Protein AF-A0A7J0A722-F1 (afdb_monomer_lite)

Structure (mmCIF, N/CA/C/O backbone):
data_AF-A0A7J0A722-F1
#
_entry.id   AF-A0A7J0A722-F1
#
loop_
_atom_site.group_PDB
_atom_site.id
_atom_site.type_symbol
_atom_site.label_atom_id
_atom_site.label_alt_id
_atom_site.label_comp_id
_atom_site.label_asym_id
_atom_site.label_entity_id
_atom_site.label_seq_id
_atom_site.pdbx_PDB_ins_code
_atom_site.Cartn_x
_atom_site.Cartn_y
_atom_site.Cartn_z
_atom_site.occupancy
_atom_site.B_iso_or_equiv
_atom_site.auth_seq_id
_atom_site.auth_comp_id
_atom_site.auth_asym_id
_atom_site.auth_atom_id
_atom_site.pdbx_PDB_model_num
ATOM 1 N N . MET A 1 1 ? -12.934 19.020 22.833 1.00 37.12 1 MET A N 1
ATOM 2 C CA . MET A 1 1 ? -12.566 18.361 21.558 1.00 37.12 1 MET A CA 1
ATOM 3 C C . MET A 1 1 ? -11.819 19.379 20.710 1.00 37.12 1 MET A C 1
ATOM 5 O O . MET A 1 1 ? -12.235 20.528 20.719 1.00 37.12 1 MET A O 1
ATOM 9 N N . ALA A 1 2 ? -10.674 19.007 20.127 1.00 25.59 2 ALA A N 1
ATOM 10 C CA . ALA A 1 2 ? -9.654 19.932 19.616 1.00 25.59 2 ALA A CA 1
ATOM 11 C C . ALA A 1 2 ? -10.235 21.002 18.671 1.00 25.59 2 ALA A C 1
ATOM 13 O O . ALA A 1 2 ? -10.742 20.709 17.592 1.00 25.59 2 ALA A O 1
ATOM 14 N N . TYR A 1 3 ? -10.202 22.240 19.162 1.00 33.19 3 TYR A N 1
ATOM 15 C CA . TYR A 1 3 ? -10.914 23.407 18.656 1.00 33.19 3 TYR A CA 1
ATOM 16 C C . TYR A 1 3 ? -10.097 24.057 17.532 1.00 33.19 3 TYR A C 1
ATOM 18 O O . TYR A 1 3 ? -9.175 24.826 17.794 1.00 33.19 3 TYR A O 1
ATOM 26 N N . SER A 1 4 ? -10.439 23.789 16.272 1.00 41.44 4 SER A N 1
ATOM 27 C CA . SER A 1 4 ? -10.261 24.835 15.263 1.00 41.44 4 SER A CA 1
ATOM 28 C C . SER A 1 4 ? -11.414 25.827 15.448 1.00 41.44 4 SER A C 1
ATOM 30 O O . SER A 1 4 ? -12.582 25.435 15.537 1.00 41.44 4 SER A O 1
ATOM 32 N N . LYS A 1 5 ? -11.070 27.112 15.565 1.00 48.03 5 LYS A N 1
ATOM 33 C CA . LYS A 1 5 ? -12.011 28.206 15.842 1.00 48.03 5 LYS A CA 1
ATOM 34 C C . LYS A 1 5 ? -13.125 28.280 14.783 1.00 48.03 5 LYS A C 1
ATOM 36 O O . LYS A 1 5 ? -14.281 28.489 15.133 1.00 48.03 5 LYS A O 1
ATOM 41 N N . GLU A 1 6 ? -12.796 27.973 13.527 1.00 47.16 6 GLU A N 1
ATOM 42 C CA . GLU A 1 6 ? -13.735 27.960 12.394 1.00 47.16 6 GLU A CA 1
ATOM 43 C C . GLU A 1 6 ? -14.842 26.901 12.513 1.00 47.16 6 GLU A C 1
ATOM 45 O O . GLU A 1 6 ? -15.990 27.156 12.145 1.00 47.16 6 GLU A O 1
ATOM 50 N N . TYR A 1 7 ? -14.539 25.707 13.035 1.00 45.75 7 TYR A N 1
ATOM 51 C CA . TYR A 1 7 ? -15.546 24.642 13.147 1.00 45.75 7 TYR A CA 1
ATOM 52 C C . TYR A 1 7 ? -16.473 24.842 14.348 1.00 45.75 7 TYR A C 1
ATOM 54 O O . TYR A 1 7 ? -17.647 24.478 14.277 1.00 45.75 7 TYR A O 1
ATOM 62 N N . GLY A 1 8 ? -15.974 25.455 15.426 1.00 48.59 8 GLY A N 1
ATOM 63 C CA . GLY A 1 8 ? -16.778 25.776 16.607 1.00 48.59 8 GLY A CA 1
ATOM 64 C C . GLY A 1 8 ? -17.877 26.799 16.312 1.00 48.59 8 GLY A C 1
ATOM 65 O O . GLY A 1 8 ? -19.009 26.632 16.759 1.00 48.59 8 GLY A O 1
ATOM 66 N N . GLU A 1 9 ? -17.572 27.817 15.506 1.00 55.75 9 GLU A N 1
ATOM 67 C CA . GLU A 1 9 ? -18.542 28.852 15.123 1.00 55.75 9 GLU A CA 1
ATOM 68 C C . GLU A 1 9 ? -19.655 28.290 14.229 1.00 55.75 9 GLU A C 1
ATOM 70 O O . GLU A 1 9 ? -20.836 28.530 14.484 1.00 55.75 9 GLU A O 1
ATOM 75 N N . ARG A 1 10 ? -19.308 27.453 13.242 1.00 52.50 10 ARG A N 1
ATOM 76 C CA . ARG A 1 10 ? -20.302 26.776 12.391 1.00 52.50 10 ARG A CA 1
ATOM 77 C C . ARG A 1 10 ? -21.167 25.781 13.163 1.00 52.50 10 ARG A C 1
ATOM 79 O O . ARG A 1 10 ? -22.378 25.755 12.960 1.00 52.50 10 ARG A O 1
ATOM 86 N N . ALA A 1 11 ? -20.574 24.990 14.057 1.00 53.44 11 ALA A N 1
ATOM 87 C CA . ALA A 1 11 ? -21.322 24.048 14.889 1.00 53.44 11 ALA A CA 1
ATOM 88 C C . ALA A 1 11 ? -22.310 24.772 15.816 1.00 53.44 11 ALA A C 1
ATOM 90 O O . ALA A 1 11 ? -23.448 24.328 15.965 1.00 53.44 11 ALA A O 1
ATOM 91 N N . LYS A 1 12 ? -21.903 25.916 16.380 1.00 58.16 12 LYS A N 1
ATOM 92 C CA . LYS A 1 12 ? -22.765 26.750 17.220 1.00 58.16 12 LYS A CA 1
ATOM 93 C C . LYS A 1 12 ? -23.953 27.320 16.443 1.00 58.16 12 LYS A C 1
ATOM 95 O O .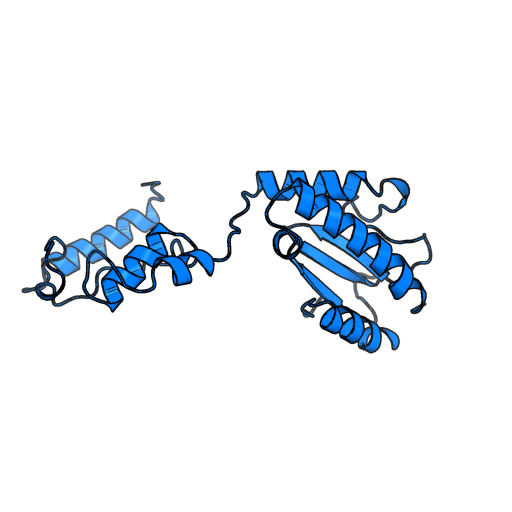 LYS A 1 12 ? -25.075 27.207 16.913 1.00 58.16 12 LYS A O 1
ATOM 100 N N . LEU A 1 13 ? -23.735 27.850 15.236 1.00 60.22 13 LEU A N 1
ATOM 101 C CA . LEU A 1 13 ? -24.822 28.369 14.390 1.00 60.22 13 LEU A CA 1
ATOM 102 C C . LEU A 1 13 ? -25.867 27.297 14.050 1.00 60.22 13 LEU A C 1
ATOM 104 O O . LEU A 1 13 ? -27.065 27.575 14.069 1.00 60.22 13 LEU A O 1
ATOM 108 N N . ILE A 1 14 ? -25.420 26.070 13.773 1.00 58.34 14 ILE A N 1
ATOM 109 C CA . ILE A 1 14 ? -26.310 24.934 13.500 1.00 58.34 14 ILE A CA 1
ATOM 110 C C . ILE A 1 14 ? -27.106 24.564 14.757 1.00 58.34 14 ILE A C 1
ATOM 112 O O . ILE A 1 14 ? -28.315 24.368 14.676 1.00 58.34 14 ILE A O 1
ATOM 116 N N . PHE A 1 15 ? -26.448 24.511 15.917 1.00 58.91 15 PHE A N 1
ATOM 117 C CA . PHE A 1 15 ? -27.086 24.193 17.196 1.00 58.91 15 PHE A CA 1
ATOM 118 C C . PHE A 1 15 ? -28.116 25.255 17.618 1.00 58.91 15 PHE A C 1
ATOM 120 O O . PHE A 1 15 ? -29.231 24.923 18.019 1.00 58.91 15 PHE A O 1
ATOM 127 N N . ASP A 1 16 ? -27.782 26.533 17.446 1.00 64.00 16 ASP A N 1
ATOM 128 C CA . ASP A 1 16 ? -28.663 27.657 17.769 1.00 64.00 16 ASP A CA 1
ATOM 129 C C . ASP A 1 16 ? -29.889 27.722 16.836 1.00 64.00 16 ASP A C 1
ATOM 131 O O . ASP A 1 16 ? -30.958 28.166 17.257 1.00 64.00 16 ASP A O 1
ATOM 135 N N . ALA A 1 17 ? -29.762 27.283 15.578 1.00 61.66 17 ALA A N 1
ATOM 136 C CA . ALA A 1 17 ? -30.888 27.144 14.650 1.00 61.66 17 ALA A CA 1
ATOM 137 C C . ALA A 1 17 ? -31.773 25.935 15.000 1.00 61.66 17 ALA A C 1
ATOM 139 O O . ALA A 1 17 ? -32.998 26.025 14.960 1.00 61.66 17 ALA A O 1
ATOM 140 N N . ALA A 1 18 ? -31.146 24.831 15.398 1.00 56.97 18 ALA A N 1
ATOM 141 C CA . ALA A 1 18 ? -31.788 23.592 15.808 1.00 56.97 18 ALA A CA 1
ATOM 142 C C . ALA A 1 18 ? -32.692 23.744 17.043 1.00 56.97 18 ALA A C 1
ATOM 144 O O . ALA A 1 18 ? -33.811 23.242 17.035 1.00 56.97 18 ALA A O 1
ATOM 145 N N . ILE A 1 19 ? -32.242 24.468 18.077 1.00 59.75 19 ILE A N 1
ATOM 146 C CA . ILE A 1 19 ? -33.030 24.715 19.303 1.00 59.75 19 ILE A CA 1
ATOM 147 C C . ILE A 1 19 ? -34.282 25.562 19.024 1.00 59.75 19 ILE A C 1
ATOM 149 O O . ILE A 1 19 ? -35.260 25.492 19.763 1.00 59.75 19 ILE A O 1
ATOM 153 N N . LYS A 1 20 ? -34.261 26.375 17.964 1.00 63.00 20 LYS A N 1
ATOM 154 C CA . LYS A 1 20 ? -35.375 27.261 17.597 1.00 63.00 20 LYS A CA 1
ATOM 155 C C . LYS A 1 20 ? -36.466 26.565 16.780 1.00 63.00 20 LYS A C 1
ATOM 157 O O . LYS A 1 20 ? -37.506 27.172 16.548 1.00 63.00 20 LYS A O 1
ATOM 162 N N . LEU A 1 21 ? -36.237 25.332 16.332 1.00 58.91 21 LEU A N 1
ATOM 163 C CA . LEU A 1 21 ? -37.230 24.518 15.635 1.00 58.91 21 LEU A CA 1
ATOM 164 C C . LEU A 1 21 ? -37.994 23.672 16.667 1.00 58.91 21 LEU A C 1
ATOM 166 O O . LEU A 1 21 ? -37.399 22.855 17.370 1.00 58.91 21 LEU A O 1
ATOM 170 N N . GLU A 1 22 ? -39.310 23.867 16.775 1.00 55.25 22 GLU A N 1
ATOM 171 C CA . GLU A 1 22 ? -40.162 23.051 17.652 1.00 55.25 22 GLU A CA 1
ATOM 172 C C . GLU A 1 22 ? -40.063 21.559 17.281 1.00 55.25 22 GLU A C 1
ATOM 174 O O . GLU A 1 22 ? -40.104 21.193 16.109 1.00 55.25 22 GLU A O 1
ATOM 179 N N . GLY A 1 23 ? -39.913 20.687 18.286 1.00 55.34 23 GLY A N 1
ATOM 180 C CA . GLY A 1 23 ? -39.791 19.230 18.100 1.00 55.34 23 GLY A CA 1
ATOM 181 C C . GLY A 1 23 ? -38.364 18.704 17.883 1.00 55.34 23 GLY A C 1
ATOM 182 O O . GLY A 1 23 ? -38.149 17.492 17.887 1.00 55.34 23 GLY A O 1
ATOM 183 N N . CYS A 1 24 ? -37.366 19.581 17.764 1.00 55.56 24 CYS A N 1
ATOM 184 C CA . CYS A 1 24 ? -35.961 19.199 17.633 1.00 55.56 24 CYS A CA 1
ATOM 185 C C . CYS A 1 24 ? -35.299 18.986 19.003 1.00 55.56 24 CYS A C 1
ATOM 187 O O . CYS A 1 24 ? -34.514 19.810 19.479 1.00 55.56 24 CYS A O 1
ATOM 189 N N . ASN A 1 25 ? -35.590 17.859 19.655 1.00 57.06 25 ASN A N 1
ATOM 190 C CA . ASN A 1 25 ? -34.942 17.515 20.919 1.00 57.06 25 ASN A CA 1
ATOM 191 C C . ASN A 1 25 ? -33.584 16.833 20.678 1.00 57.06 25 ASN A C 1
ATOM 193 O O . ASN A 1 25 ? -33.425 15.629 20.872 1.00 57.06 25 ASN A O 1
ATOM 197 N N . TYR A 1 26 ? -32.585 17.618 20.260 1.00 54.03 26 TYR A N 1
ATOM 198 C CA . TYR A 1 26 ? -31.207 17.155 20.011 1.00 54.03 26 TYR A CA 1
ATOM 199 C C . TYR A 1 26 ? -30.528 16.512 21.228 1.00 54.03 26 TYR A C 1
ATOM 201 O O . TYR A 1 26 ? -29.536 15.804 21.068 1.00 54.03 26 TYR A O 1
ATOM 209 N N . LEU A 1 27 ? -31.055 16.761 22.430 1.00 47.28 27 LEU A N 1
ATOM 210 C CA . LEU A 1 27 ? -30.591 16.180 23.687 1.00 47.28 27 LEU A CA 1
ATOM 211 C C . LEU A 1 27 ? -31.470 15.008 24.158 1.00 47.28 27 LEU A C 1
ATOM 213 O O . LEU A 1 27 ? -31.210 14.458 25.229 1.00 47.28 27 LEU A O 1
ATOM 217 N N . SER A 1 28 ? -32.495 14.611 23.390 1.00 50.53 28 SER A N 1
ATOM 218 C CA . SER A 1 28 ? -33.289 13.429 23.719 1.00 50.53 28 SER A CA 1
ATOM 219 C C . SER A 1 28 ? -32.430 12.177 23.609 1.00 50.53 28 SER A C 1
ATOM 221 O O . SER A 1 28 ? -31.784 11.916 22.594 1.00 50.53 28 SER A O 1
ATOM 223 N N . TYR A 1 29 ? -32.45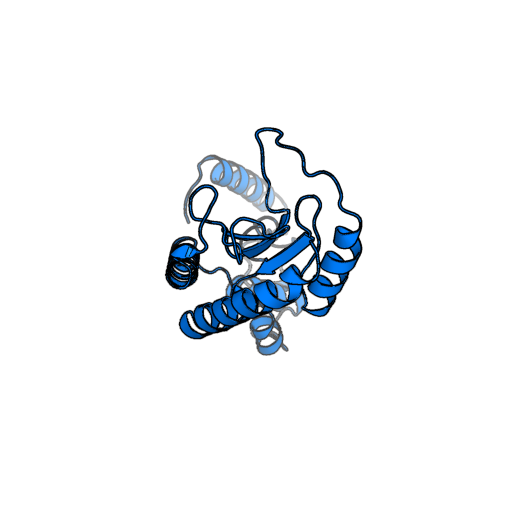1 11.379 24.670 1.00 44.34 29 TYR A N 1
ATOM 224 C CA . TYR A 1 29 ? -31.770 10.090 24.731 1.00 44.34 29 TYR A CA 1
ATOM 225 C C . TYR A 1 29 ? -32.572 8.970 24.047 1.00 44.34 29 TYR A C 1
ATOM 227 O O . TYR A 1 29 ? -32.054 7.866 23.870 1.00 44.34 29 TYR A O 1
ATOM 235 N N . LYS A 1 30 ? -33.827 9.234 23.661 1.00 49.06 30 LYS A N 1
ATOM 236 C CA . LYS A 1 30 ? -34.683 8.314 22.910 1.00 49.06 30 LYS A CA 1
ATOM 237 C C . LYS A 1 30 ? -34.730 8.747 21.452 1.00 49.06 30 LYS A C 1
ATOM 239 O O . LYS A 1 30 ? -35.287 9.783 21.108 1.00 49.06 30 LYS A O 1
ATOM 244 N N . PHE A 1 31 ? -34.130 7.927 20.599 1.00 50.50 31 PHE A N 1
ATOM 245 C CA . PHE A 1 31 ? -33.864 8.252 19.201 1.00 50.50 31 PHE A CA 1
ATOM 246 C C . PHE A 1 31 ? -35.130 8.567 18.377 1.00 50.50 31 PHE A C 1
ATOM 248 O O . PHE A 1 31 ? -35.151 9.550 17.646 1.00 50.50 31 PHE A O 1
ATOM 255 N N . HIS A 1 32 ? -36.205 7.799 18.573 1.00 54.81 32 HIS A N 1
ATOM 256 C CA . HIS A 1 32 ? -37.500 7.977 17.900 1.00 54.81 32 HIS A CA 1
ATOM 257 C C . HIS A 1 32 ? -38.258 9.248 18.320 1.00 54.81 32 HIS A C 1
ATOM 259 O O . HIS A 1 32 ? -39.241 9.615 17.684 1.00 54.81 32 HIS A O 1
ATOM 265 N N . GLU A 1 33 ? -37.826 9.921 19.389 1.00 52.25 33 GLU A N 1
ATOM 266 C CA . GLU A 1 33 ? -38.420 11.180 19.854 1.00 52.25 33 GLU A CA 1
ATOM 267 C C . GLU A 1 33 ? -37.736 12.410 19.224 1.00 52.25 33 GLU A C 1
ATOM 269 O O . GLU A 1 33 ? -38.087 13.545 19.549 1.00 52.25 33 GLU A O 1
ATOM 274 N N . ASN A 1 34 ? -36.755 12.211 18.333 1.00 53.69 34 ASN A N 1
ATOM 275 C CA . ASN A 1 34 ? -36.060 13.285 17.632 1.00 53.69 34 ASN A CA 1
ATOM 276 C C . ASN A 1 34 ? -36.474 13.318 16.153 1.00 53.69 34 ASN A C 1
ATOM 278 O O . ASN A 1 34 ? -36.117 12.438 15.373 1.00 53.69 34 ASN A O 1
ATOM 282 N N . PHE A 1 35 ? -37.204 14.362 15.754 1.00 46.62 35 PHE A N 1
ATOM 283 C CA . PHE A 1 35 ? -37.657 14.552 14.370 1.00 46.62 35 PHE A CA 1
ATOM 284 C C . PHE A 1 35 ? -36.529 14.945 13.395 1.00 46.62 35 PHE A C 1
ATOM 286 O O . PHE A 1 35 ? -36.782 15.112 12.201 1.00 46.62 35 PHE A O 1
ATOM 293 N N . TYR A 1 36 ? -35.285 15.087 13.873 1.00 45.09 36 TYR A N 1
ATOM 294 C CA . TYR A 1 36 ? -34.123 15.450 13.064 1.00 45.09 36 TYR A CA 1
ATOM 295 C C . TYR A 1 36 ? -32.980 14.434 13.194 1.00 45.09 36 TYR A C 1
ATOM 297 O O . TYR A 1 36 ? -32.627 13.984 14.285 1.00 45.09 36 TYR A O 1
ATOM 305 N N . TYR A 1 37 ? -32.325 14.123 12.072 1.00 46.28 37 TYR A N 1
ATOM 306 C CA . TYR A 1 37 ? -31.098 13.324 12.064 1.00 46.28 37 TYR A CA 1
ATOM 307 C C . TYR A 1 37 ? -29.993 14.080 12.828 1.00 46.28 37 TYR A C 1
ATOM 309 O O . TYR A 1 37 ? -29.595 15.182 12.440 1.00 46.28 37 TYR A O 1
ATOM 317 N N . HIS A 1 38 ? -29.473 13.477 13.906 1.00 50.84 38 HIS A N 1
ATOM 318 C CA . HIS A 1 38 ? -28.248 13.912 14.595 1.00 50.84 38 HIS A CA 1
ATOM 319 C C . HIS A 1 38 ? -27.150 14.184 13.550 1.00 50.84 38 HIS A C 1
ATOM 321 O O . HIS A 1 38 ? -27.062 13.403 12.601 1.00 50.84 38 HIS A O 1
ATOM 327 N N . PRO A 1 39 ? -26.315 15.239 13.674 1.00 50.06 39 PRO A N 1
ATOM 328 C CA . PRO A 1 39 ? -25.423 15.705 12.611 1.00 50.06 39 PRO A CA 1
ATOM 329 C C . PRO A 1 39 ? -24.402 14.642 12.189 1.00 50.06 39 PRO A C 1
ATOM 331 O O . PRO A 1 39 ? -23.233 14.642 12.576 1.00 50.06 39 PRO A O 1
ATOM 334 N N . GLN A 1 40 ? -24.839 13.793 11.266 1.00 43.78 40 GLN A N 1
ATOM 335 C CA . GLN A 1 40 ? -24.045 12.932 10.401 1.00 43.78 40 GLN A CA 1
ATOM 336 C C . GLN A 1 40 ? -23.080 13.751 9.518 1.00 43.78 40 GLN A C 1
ATOM 338 O O . GLN A 1 40 ? -22.324 13.194 8.734 1.00 43.78 40 GLN A O 1
ATOM 343 N N . TRP A 1 41 ? -23.047 15.077 9.650 1.00 43.62 41 TRP A N 1
ATOM 344 C CA . TRP A 1 41 ? -22.163 15.965 8.900 1.00 43.62 41 TRP A CA 1
ATOM 345 C C . TRP A 1 41 ? -20.793 16.188 9.573 1.00 43.62 41 TRP A C 1
ATOM 347 O O . TRP A 1 41 ? -19.894 16.728 8.937 1.00 43.62 41 TRP A O 1
ATOM 357 N N . LEU A 1 42 ? -20.566 15.681 10.796 1.00 45.78 42 LEU A N 1
ATOM 358 C CA . LEU A 1 42 ? -19.212 15.510 11.371 1.00 45.78 42 LEU A CA 1
ATOM 359 C C . LEU A 1 42 ? -18.522 14.204 10.917 1.00 45.78 42 LEU A C 1
ATOM 361 O O . LEU A 1 42 ? -17.432 13.861 11.380 1.00 45.78 42 LEU A O 1
ATOM 365 N N . ILE A 1 43 ? -19.129 13.488 9.966 1.00 44.66 43 ILE A N 1
ATOM 366 C CA . ILE A 1 43 ? -18.600 12.267 9.349 1.00 44.66 43 ILE A CA 1
ATOM 367 C C . ILE A 1 43 ? -17.662 12.605 8.162 1.00 44.66 43 ILE A C 1
ATOM 369 O O . ILE A 1 43 ? -17.864 12.146 7.035 1.00 44.66 43 ILE A O 1
ATOM 373 N N . PRO A 1 44 ? -16.585 13.374 8.402 1.00 40.78 44 PRO A N 1
ATOM 374 C CA . PRO A 1 44 ? -15.289 13.049 7.804 1.00 40.78 44 PRO A CA 1
ATOM 375 C C . PRO A 1 44 ? -14.427 12.174 8.726 1.00 40.78 44 PRO A C 1
ATOM 377 O O . PRO A 1 44 ? -13.618 11.393 8.241 1.00 40.78 44 PRO A O 1
ATOM 380 N N . PHE A 1 45 ? -14.632 12.240 10.049 1.00 39.78 45 PHE A N 1
ATOM 381 C CA . PHE A 1 45 ? -13.725 11.631 11.037 1.00 39.78 45 PHE A CA 1
ATOM 382 C C . PHE A 1 45 ? -14.104 10.213 11.499 1.00 39.78 45 PHE A C 1
ATOM 384 O O . PHE A 1 45 ? -13.374 9.617 12.282 1.00 39.78 45 PHE A O 1
ATOM 391 N N . GLY A 1 46 ? -15.229 9.652 11.039 1.00 45.94 46 GLY A N 1
ATOM 392 C CA . GLY A 1 46 ? -15.811 8.434 11.630 1.00 45.94 46 GLY A CA 1
ATOM 393 C C . GLY A 1 46 ? -15.992 7.232 10.705 1.00 45.94 46 GLY A C 1
ATOM 394 O O . GLY A 1 46 ? -16.495 6.212 11.165 1.00 45.94 46 GLY A O 1
ATOM 395 N N . LYS A 1 47 ? -15.626 7.320 9.418 1.00 45.34 47 LYS A N 1
ATOM 396 C CA . LYS A 1 47 ? -15.985 6.269 8.444 1.00 45.34 47 LYS A CA 1
ATOM 397 C C . LYS A 1 47 ? -15.239 4.945 8.650 1.00 45.34 47 LYS A C 1
ATOM 399 O O . LYS A 1 47 ? -15.764 3.915 8.256 1.00 45.34 47 LYS A O 1
ATOM 404 N N . ASN A 1 48 ? -14.087 4.965 9.326 1.00 52.47 48 ASN A N 1
ATOM 405 C CA . ASN A 1 48 ? -13.207 3.800 9.482 1.00 52.47 48 ASN A CA 1
ATOM 406 C C . ASN A 1 48 ? -12.725 3.594 10.935 1.00 52.47 48 ASN A C 1
ATOM 408 O O . ASN A 1 48 ? -11.579 3.219 11.157 1.00 52.47 48 ASN A O 1
ATOM 412 N N . TYR A 1 49 ? -13.566 3.868 11.938 1.00 54.53 49 TYR A N 1
ATOM 413 C CA . TYR A 1 49 ? -13.215 3.663 13.351 1.00 54.53 49 TYR A CA 1
ATOM 414 C C . TYR A 1 49 ? -14.322 2.931 14.102 1.00 54.53 49 TYR A C 1
ATOM 416 O O . TYR A 1 49 ? -15.502 3.191 13.872 1.00 54.53 49 TYR A O 1
ATOM 424 N N . HIS A 1 50 ? -13.932 2.071 15.047 1.00 59.19 50 HIS A N 1
ATOM 425 C CA . HIS A 1 50 ? -14.830 1.211 15.829 1.00 59.19 50 HIS A CA 1
ATOM 426 C C . HIS A 1 50 ? -16.047 1.967 16.393 1.00 59.19 50 HIS A C 1
ATOM 428 O O . HIS A 1 50 ? -17.189 1.610 16.115 1.00 59.19 50 HIS A O 1
ATOM 434 N N . ASN A 1 51 ? -15.815 3.083 17.092 1.00 59.59 51 ASN A N 1
ATOM 435 C CA . ASN A 1 51 ? -16.885 3.883 17.697 1.00 59.59 51 ASN A CA 1
ATOM 436 C C . ASN A 1 51 ? -17.766 4.608 16.667 1.00 59.59 51 ASN A C 1
ATOM 438 O O . ASN A 1 51 ? -18.964 4.777 16.898 1.00 59.59 51 ASN A O 1
ATOM 442 N N . GLY A 1 52 ? -17.199 5.024 15.530 1.00 59.59 52 GLY A N 1
ATOM 443 C CA . GLY A 1 52 ? -17.956 5.662 14.449 1.00 59.59 52 GLY A CA 1
ATOM 444 C C . GLY A 1 52 ? -18.901 4.677 13.765 1.00 59.59 52 GLY A C 1
ATOM 445 O O . GLY A 1 52 ? -20.075 4.987 13.560 1.00 59.59 52 GLY A O 1
ATOM 446 N N . LEU A 1 53 ? -18.422 3.458 13.506 1.00 66.00 53 LEU A N 1
ATOM 447 C CA . LEU A 1 53 ? -19.230 2.394 12.921 1.00 66.00 53 LEU A CA 1
ATOM 448 C C . LEU A 1 53 ? -20.310 1.893 13.886 1.00 66.00 53 LEU A C 1
ATOM 450 O O . LEU A 1 53 ? -21.462 1.768 13.482 1.00 66.00 53 LEU A O 1
ATOM 454 N N . LEU A 1 54 ? -19.973 1.671 15.162 1.00 67.25 54 LEU A N 1
ATOM 455 C CA . LEU A 1 54 ? -20.962 1.311 16.183 1.00 67.25 54 LEU A CA 1
ATOM 456 C C . LEU A 1 54 ? -22.071 2.357 16.274 1.00 67.25 54 LEU A C 1
ATOM 458 O O . LEU A 1 54 ? -23.245 2.007 16.319 1.00 67.25 54 LEU A O 1
ATOM 462 N N . THR A 1 55 ? -21.714 3.639 16.249 1.00 64.06 55 THR A N 1
ATOM 463 C CA . THR A 1 55 ? -22.697 4.730 16.265 1.00 64.06 55 THR A CA 1
ATOM 464 C C . THR A 1 55 ? -23.583 4.708 15.019 1.00 64.06 55 THR A C 1
ATOM 466 O O . THR A 1 55 ? -24.798 4.842 15.136 1.00 64.06 55 THR A O 1
ATOM 469 N N . LEU A 1 56 ? -23.006 4.472 13.835 1.00 62.97 56 LEU A N 1
ATOM 470 C CA . LEU A 1 56 ? -23.761 4.325 12.588 1.00 62.97 56 LEU A CA 1
ATOM 471 C C . LEU A 1 56 ? -24.723 3.126 12.623 1.00 62.97 56 LEU A C 1
ATOM 473 O O . LEU A 1 56 ? -25.840 3.223 12.123 1.00 62.97 56 LEU A O 1
ATOM 477 N N . LEU A 1 57 ? -24.305 1.996 13.191 1.00 68.88 57 LEU A N 1
ATOM 478 C CA . LEU A 1 57 ? -25.139 0.796 13.274 1.00 68.88 57 LEU A CA 1
ATOM 479 C C . LEU A 1 57 ? -26.261 0.949 14.301 1.00 68.88 57 LEU A C 1
ATOM 481 O O . LEU A 1 57 ? -27.404 0.636 13.985 1.00 68.88 57 LEU A O 1
ATOM 485 N N . ARG A 1 58 ? -25.963 1.515 15.478 1.00 68.56 58 ARG A N 1
ATOM 486 C CA . ARG A 1 58 ? -26.977 1.883 16.484 1.00 68.56 58 ARG A CA 1
ATOM 487 C C . ARG A 1 58 ? -28.032 2.807 15.893 1.00 68.56 58 ARG A C 1
ATOM 489 O O . ARG A 1 58 ? -29.215 2.616 16.130 1.00 68.56 58 ARG A O 1
ATOM 496 N N . PHE A 1 59 ? -27.588 3.766 15.084 1.00 62.62 59 PHE A N 1
ATOM 497 C CA . PHE A 1 59 ? -28.466 4.660 14.343 1.00 62.62 59 PHE A CA 1
ATOM 498 C C . PHE A 1 59 ? -29.354 3.897 13.347 1.00 62.62 59 PHE A C 1
ATOM 500 O O . PHE A 1 59 ? -30.558 4.104 13.316 1.00 62.62 59 PHE A O 1
ATOM 507 N N . LYS A 1 60 ? -28.779 2.998 12.538 1.00 60.41 60 LYS A N 1
ATOM 508 C CA . LYS A 1 60 ? -29.533 2.236 11.525 1.00 60.41 60 LYS A CA 1
ATOM 509 C C . LYS A 1 60 ? -30.548 1.258 12.115 1.00 60.41 60 LYS A C 1
ATOM 511 O O . LYS A 1 60 ? -31.538 0.964 11.459 1.00 60.41 60 LYS A O 1
ATOM 516 N N . GLN A 1 61 ? -30.252 0.701 13.283 1.00 63.19 61 GLN A N 1
ATOM 517 C CA . GLN A 1 61 ? -31.024 -0.388 13.883 1.00 63.19 61 GLN A CA 1
ATOM 518 C C . GLN A 1 61 ? -31.828 0.052 15.115 1.00 63.19 61 GLN A C 1
ATOM 520 O O . GLN A 1 61 ? -32.471 -0.781 15.743 1.00 63.19 61 GLN A O 1
ATOM 525 N N . GLU A 1 62 ? -31.761 1.332 15.488 1.00 61.66 62 GLU A N 1
ATOM 526 C CA . GLU A 1 62 ? -32.448 1.921 16.648 1.00 61.66 62 GLU A CA 1
ATOM 527 C C . GLU A 1 62 ? -32.259 1.146 17.965 1.00 61.66 62 GLU A C 1
ATOM 529 O O . GLU A 1 62 ? -33.146 1.055 18.811 1.00 61.66 62 GLU A O 1
ATOM 534 N N . THR A 1 63 ? -31.069 0.585 18.165 1.00 65.06 63 THR A N 1
ATOM 535 C CA . THR A 1 63 ? -30.743 -0.249 19.327 1.00 65.06 63 THR A CA 1
ATOM 536 C C . THR A 1 63 ? -29.397 0.145 19.914 1.00 65.06 63 THR A C 1
ATOM 538 O O . THR A 1 63 ? -28.498 0.590 19.204 1.00 65.06 63 THR A O 1
ATOM 541 N N . PHE A 1 64 ? -29.225 -0.058 21.222 1.00 65.50 64 PHE A N 1
ATOM 542 C CA . PHE A 1 64 ? -27.932 0.100 21.894 1.00 65.50 64 PHE A CA 1
ATOM 543 C C . PHE A 1 64 ? -26.937 -1.016 21.540 1.00 65.50 64 PHE A C 1
ATOM 545 O O . PHE A 1 64 ? -25.720 -0.791 21.584 1.00 65.50 64 PHE A O 1
ATOM 552 N N . TYR A 1 65 ? -27.456 -2.181 21.140 1.00 74.06 65 TYR A N 1
ATOM 553 C CA . TYR A 1 65 ? -26.703 -3.398 20.839 1.00 74.06 65 TYR A CA 1
ATOM 554 C C . TYR A 1 65 ? -26.982 -3.831 19.398 1.00 74.06 65 TYR A C 1
ATOM 556 O O . TYR A 1 65 ? -27.852 -4.674 19.168 1.00 74.06 65 TYR A O 1
ATOM 564 N N . PRO A 1 66 ? -26.309 -3.211 18.414 1.00 74.50 66 PRO A N 1
ATOM 565 C CA . PRO A 1 66 ? -26.566 -3.523 17.026 1.00 74.50 66 PRO A CA 1
ATOM 566 C C . PRO A 1 66 ? -26.141 -4.950 16.681 1.00 74.50 66 PRO A C 1
ATOM 568 O O . PRO A 1 66 ? -25.053 -5.398 17.049 1.00 74.50 66 PRO A O 1
ATOM 571 N N . THR A 1 67 ? -26.998 -5.653 15.949 1.00 79.56 67 THR A N 1
ATOM 572 C CA . THR A 1 67 ? -26.686 -6.948 15.341 1.00 79.56 67 THR A CA 1
ATOM 573 C C . THR A 1 67 ? -25.641 -6.755 14.242 1.00 79.56 67 THR A C 1
ATOM 575 O O . THR A 1 67 ? -25.595 -5.704 13.598 1.00 79.56 67 THR A O 1
ATOM 578 N N . ASP A 1 68 ? -24.772 -7.751 14.056 1.00 74.81 68 ASP A N 1
ATOM 579 C CA . ASP A 1 68 ? -23.646 -7.734 13.107 1.00 74.81 68 ASP A CA 1
ATOM 580 C C . ASP A 1 68 ? -22.555 -6.686 13.376 1.00 74.81 68 ASP A C 1
ATOM 582 O O . ASP A 1 68 ? -21.678 -6.471 12.535 1.00 74.81 68 ASP A O 1
ATOM 586 N N . ALA A 1 69 ? -22.550 -6.065 14.560 1.00 75.12 69 ALA A N 1
ATOM 587 C CA . ALA A 1 69 ? -21.505 -5.129 14.961 1.00 75.12 69 ALA A CA 1
ATOM 588 C C . ALA A 1 69 ? -20.109 -5.748 14.855 1.00 75.12 69 ALA A C 1
ATOM 590 O O . ALA A 1 69 ? -19.224 -5.131 14.271 1.00 75.12 69 ALA A O 1
ATOM 591 N N . ASP A 1 70 ? -19.927 -6.973 15.348 1.00 75.25 70 ASP A N 1
ATOM 592 C CA . ASP A 1 70 ? -18.631 -7.655 15.336 1.00 75.25 70 ASP A CA 1
ATOM 593 C C . ASP A 1 70 ? -18.121 -7.885 13.909 1.00 75.25 70 ASP A C 1
ATOM 595 O O . ASP A 1 70 ? -16.985 -7.533 13.594 1.00 75.25 70 ASP A O 1
ATOM 599 N N . ASN A 1 71 ? -18.982 -8.371 13.010 1.00 71.50 71 ASN A N 1
ATOM 600 C CA . ASN A 1 71 ? -18.654 -8.552 11.592 1.00 71.50 71 ASN A CA 1
ATOM 601 C C . ASN A 1 71 ? -18.312 -7.220 10.915 1.00 71.50 71 ASN A C 1
ATOM 603 O O . ASN A 1 71 ? -17.338 -7.112 10.171 1.00 71.50 71 ASN A O 1
ATOM 607 N N . ALA A 1 72 ? -19.094 -6.178 11.182 1.00 66.12 72 ALA A N 1
ATOM 608 C CA . ALA A 1 72 ? -18.859 -4.864 10.612 1.00 66.12 72 ALA A CA 1
ATOM 609 C C . ALA A 1 72 ? -17.555 -4.240 11.153 1.00 66.12 72 ALA A C 1
ATOM 611 O O . ALA A 1 72 ? -16.811 -3.629 10.389 1.00 66.12 72 ALA A O 1
ATOM 612 N N . ILE A 1 73 ? -17.243 -4.443 12.440 1.00 65.75 73 ILE A N 1
ATOM 613 C CA . ILE A 1 73 ? -15.999 -4.013 13.095 1.00 65.75 73 ILE A CA 1
ATOM 614 C C . ILE A 1 73 ? -14.788 -4.751 12.522 1.00 65.75 73 ILE A C 1
ATOM 616 O O . ILE A 1 73 ? -13.761 -4.118 12.276 1.00 65.75 73 ILE A O 1
ATOM 620 N N . LEU A 1 74 ? -14.897 -6.059 12.280 1.00 61.88 74 LEU A N 1
ATOM 621 C CA . LEU A 1 74 ? -13.848 -6.855 11.635 1.00 61.88 74 LEU A CA 1
ATOM 622 C C . LEU A 1 74 ? -13.522 -6.345 10.225 1.00 61.88 74 LEU A C 1
ATOM 624 O O . LEU A 1 74 ? -12.363 -6.384 9.820 1.00 61.88 74 LEU A O 1
ATOM 628 N N . ASN A 1 75 ? -14.530 -5.819 9.526 1.00 56.28 75 ASN A N 1
ATOM 629 C CA . ASN A 1 75 ? -14.410 -5.243 8.188 1.00 56.28 75 ASN A CA 1
ATOM 630 C C . ASN A 1 75 ? -14.005 -3.760 8.177 1.00 56.28 75 ASN A C 1
ATOM 632 O O . ASN A 1 75 ? -13.814 -3.190 7.099 1.00 56.28 75 ASN A O 1
ATOM 636 N N . ILE A 1 76 ? -13.855 -3.112 9.341 1.00 58.34 76 ILE A N 1
ATOM 637 C CA . ILE A 1 76 ? -13.233 -1.787 9.393 1.00 58.34 76 ILE A CA 1
ATOM 638 C C . ILE A 1 76 ? -11.812 -1.950 8.855 1.00 58.34 76 ILE A C 1
ATOM 640 O O . ILE A 1 76 ? -11.079 -2.800 9.371 1.00 58.34 76 ILE A O 1
ATOM 644 N N . PRO A 1 77 ? -11.378 -1.140 7.868 1.00 54.00 77 PRO A N 1
ATOM 645 C CA . PRO A 1 77 ? -9.987 -1.142 7.451 1.00 54.00 77 PRO A CA 1
ATOM 646 C C . PRO A 1 77 ? -9.138 -0.933 8.705 1.00 54.00 77 PRO A C 1
ATOM 648 O O . PRO A 1 77 ? -9.199 0.140 9.305 1.00 54.00 77 PRO A O 1
ATOM 651 N N . ARG A 1 78 ? -8.375 -1.947 9.134 1.00 51.78 78 ARG A N 1
ATOM 652 C CA . ARG A 1 78 ? -7.620 -1.959 10.407 1.00 51.78 78 ARG A CA 1
ATOM 653 C C . ARG A 1 78 ? -6.520 -0.891 10.506 1.00 51.78 78 ARG A C 1
ATOM 655 O O . ARG A 1 78 ? -5.662 -0.940 11.377 1.00 51.78 78 ARG A O 1
ATOM 662 N N . ASN A 1 79 ? -6.520 0.094 9.622 1.00 50.09 79 ASN A N 1
ATOM 663 C CA . ASN A 1 79 ? -5.342 0.835 9.253 1.00 50.09 79 ASN A CA 1
ATOM 664 C C . ASN A 1 79 ? -5.630 2.319 9.098 1.00 50.09 79 ASN A C 1
ATOM 666 O O . ASN A 1 79 ? -5.512 2.896 8.022 1.00 50.09 79 ASN A O 1
ATOM 670 N N . THR A 1 80 ? -5.859 2.977 10.225 1.00 55.16 80 THR A N 1
ATOM 671 C CA . THR A 1 80 ? -5.064 4.182 10.455 1.00 55.16 80 THR A CA 1
ATOM 672 C C . THR A 1 80 ? -3.814 3.772 11.207 1.00 55.16 80 THR A C 1
ATOM 674 O O . THR A 1 80 ? -3.727 3.906 12.427 1.00 55.16 80 THR A O 1
ATOM 677 N N . ILE A 1 81 ? -2.846 3.222 10.472 1.00 61.91 81 ILE A N 1
ATOM 678 C CA . ILE A 1 81 ? -1.467 3.226 10.947 1.00 61.91 81 ILE A CA 1
ATOM 679 C C . ILE A 1 81 ? -1.111 4.702 11.162 1.00 61.91 81 ILE A C 1
ATOM 681 O O . ILE A 1 81 ? -1.315 5.523 10.268 1.00 61.91 81 ILE A O 1
ATOM 685 N N . SER A 1 82 ? -0.645 5.065 12.361 1.00 70.88 82 SER A N 1
ATOM 686 C CA . SER A 1 82 ? -0.211 6.440 12.610 1.00 70.88 82 SER A CA 1
ATOM 687 C C . SER A 1 82 ? 0.890 6.820 11.610 1.00 70.88 82 SER A C 1
ATOM 689 O O . SER A 1 82 ? 1.708 5.965 11.257 1.00 70.88 82 SER A O 1
ATOM 691 N N . PRO A 1 83 ? 0.994 8.091 11.187 1.00 77.25 83 PRO A N 1
ATOM 692 C CA . PRO A 1 83 ? 2.061 8.511 10.279 1.00 77.25 83 PRO A CA 1
ATOM 693 C C . PRO A 1 83 ? 3.468 8.136 10.774 1.00 77.25 83 PRO A C 1
ATOM 695 O O . PRO A 1 83 ? 4.352 7.851 9.974 1.00 77.25 83 PRO A O 1
ATOM 698 N N . SER A 1 84 ? 3.680 8.091 12.094 1.00 80.81 84 SER A N 1
ATOM 699 C CA . SER A 1 84 ? 4.934 7.627 12.700 1.00 80.81 84 SER A CA 1
ATOM 700 C C . SER A 1 84 ? 5.174 6.128 12.513 1.00 80.81 84 SER A C 1
ATOM 702 O O . SER A 1 84 ? 6.280 5.729 12.164 1.00 80.81 84 SER A O 1
ATOM 704 N N . ARG A 1 85 ? 4.147 5.291 12.701 1.00 84.00 85 ARG A N 1
ATOM 705 C CA . ARG A 1 85 ? 4.254 3.841 12.507 1.00 84.00 85 ARG A CA 1
ATOM 706 C C . ARG A 1 85 ? 4.483 3.499 11.032 1.00 84.00 85 ARG A C 1
ATOM 708 O O . ARG A 1 85 ? 5.308 2.633 10.766 1.00 84.00 85 ARG A O 1
ATOM 715 N N . VAL A 1 86 ? 3.834 4.206 10.098 1.00 87.25 86 VAL A N 1
ATOM 716 C CA . VAL A 1 86 ? 4.091 4.056 8.651 1.00 87.25 86 VAL A CA 1
ATOM 717 C C . VAL A 1 86 ? 5.563 4.330 8.346 1.00 87.25 86 VAL A C 1
ATOM 719 O O . VAL A 1 86 ? 6.236 3.467 7.797 1.00 87.25 86 VAL A O 1
ATOM 722 N N . LYS A 1 87 ? 6.088 5.481 8.786 1.00 89.19 87 LYS A N 1
ATOM 723 C CA . LYS A 1 87 ? 7.495 5.848 8.562 1.00 89.19 87 LYS A CA 1
ATOM 724 C C . LYS A 1 87 ? 8.477 4.823 9.128 1.00 89.19 87 LYS A C 1
ATOM 726 O O . LYS A 1 87 ? 9.488 4.547 8.498 1.00 89.19 87 LYS A O 1
ATOM 731 N N . ASN A 1 88 ? 8.187 4.249 10.297 1.00 91.50 88 ASN A N 1
ATOM 732 C CA . ASN A 1 88 ? 9.042 3.214 10.880 1.00 91.50 88 ASN A CA 1
ATOM 733 C C . ASN A 1 88 ? 9.078 1.947 10.017 1.00 91.50 88 ASN A C 1
ATOM 735 O O . ASN A 1 88 ? 10.148 1.380 9.824 1.00 91.50 88 ASN A O 1
ATOM 739 N N . ILE A 1 89 ? 7.927 1.524 9.485 1.00 93.12 89 ILE A N 1
ATOM 740 C CA . ILE A 1 89 ? 7.843 0.376 8.574 1.00 93.12 89 ILE A CA 1
ATOM 741 C C . ILE A 1 89 ? 8.606 0.675 7.281 1.00 93.12 89 ILE A C 1
ATOM 743 O O . ILE A 1 89 ? 9.434 -0.129 6.871 1.00 93.12 89 ILE A O 1
ATOM 747 N N . GLU A 1 90 ? 8.369 1.833 6.660 1.00 93.81 90 GLU A N 1
ATOM 748 C CA . GLU A 1 90 ? 9.044 2.236 5.418 1.00 93.81 90 GLU A CA 1
ATOM 749 C C . GLU A 1 90 ? 10.566 2.248 5.573 1.00 93.81 90 GLU A C 1
ATOM 751 O O . GLU A 1 90 ? 11.273 1.678 4.744 1.00 93.81 90 GLU A O 1
ATOM 756 N N . SER A 1 91 ? 11.071 2.850 6.655 1.00 92.75 91 SER A N 1
ATOM 757 C CA . SER A 1 91 ? 12.504 2.867 6.958 1.00 92.75 91 SER A CA 1
ATOM 758 C C . SER A 1 91 ? 13.064 1.456 7.133 1.00 92.75 91 SER A C 1
ATOM 760 O O . SER A 1 91 ? 14.080 1.136 6.520 1.00 92.75 91 SER A O 1
ATOM 762 N N . ALA A 1 92 ? 12.383 0.599 7.900 1.00 94.62 92 ALA A N 1
ATOM 763 C CA . ALA A 1 92 ? 12.821 -0.776 8.137 1.00 94.62 92 ALA A CA 1
ATOM 764 C C . ALA A 1 92 ? 12.829 -1.617 6.848 1.00 94.62 92 ALA A C 1
ATOM 766 O O . ALA A 1 92 ? 13.768 -2.372 6.603 1.00 94.62 92 ALA A O 1
ATOM 767 N N . VAL A 1 93 ? 11.826 -1.456 5.981 1.00 94.75 93 VAL A N 1
ATOM 768 C CA . VAL A 1 93 ? 11.817 -2.091 4.654 1.00 94.75 93 VAL A CA 1
ATOM 769 C C . VAL A 1 93 ? 13.007 -1.598 3.838 1.00 94.75 93 VAL A C 1
ATOM 771 O O . VAL A 1 93 ? 13.784 -2.403 3.333 1.00 94.75 93 VAL A O 1
ATOM 774 N N . LEU A 1 94 ? 13.204 -0.281 3.740 1.00 92.25 94 LEU A N 1
ATOM 775 C CA . LEU A 1 94 ? 14.306 0.287 2.965 1.00 92.25 94 LEU A CA 1
ATOM 776 C C . LEU A 1 94 ? 15.671 -0.202 3.470 1.00 92.25 94 LEU A C 1
ATOM 778 O O . LEU A 1 94 ? 16.589 -0.377 2.663 1.00 92.25 94 LEU A O 1
ATOM 782 N N . GLU A 1 95 ? 15.854 -0.389 4.781 1.00 93.06 95 GLU A N 1
ATOM 783 C CA . GLU A 1 95 ? 17.081 -0.914 5.417 1.00 93.06 95 GLU A CA 1
ATOM 784 C C . GLU A 1 95 ? 17.480 -2.308 4.930 1.00 93.06 95 GLU A C 1
ATOM 786 O O . GLU A 1 95 ? 18.671 -2.609 4.917 1.00 93.06 95 GLU A O 1
ATOM 791 N N . ASN A 1 96 ? 16.539 -3.096 4.406 1.00 93.75 96 ASN A N 1
ATOM 792 C CA . ASN A 1 96 ? 16.829 -4.392 3.790 1.00 93.75 96 ASN A CA 1
ATOM 793 C C . ASN A 1 96 ? 17.412 -4.284 2.367 1.00 93.75 96 ASN A C 1
ATOM 795 O O . ASN A 1 96 ? 17.920 -5.269 1.837 1.00 93.75 96 ASN A O 1
ATOM 799 N N . PHE A 1 97 ? 17.387 -3.098 1.746 1.00 90.75 97 PHE A N 1
ATOM 800 C CA . PHE A 1 97 ? 17.804 -2.892 0.351 1.00 90.75 97 PHE A CA 1
ATOM 801 C C . PHE A 1 97 ? 18.825 -1.753 0.171 1.00 90.75 97 PHE A C 1
ATOM 803 O O . PHE A 1 97 ? 18.631 -0.902 -0.698 1.00 90.75 97 PHE A O 1
ATOM 810 N N . PRO A 1 98 ? 19.915 -1.676 0.960 1.00 83.25 98 PRO A N 1
ATOM 811 C CA . PRO A 1 98 ? 20.793 -0.502 0.997 1.00 83.25 98 PRO A CA 1
ATOM 812 C C . PRO A 1 98 ? 21.508 -0.221 -0.334 1.00 83.25 98 PRO A C 1
ATOM 814 O O . PRO A 1 98 ? 21.669 0.938 -0.705 1.00 83.25 98 PRO A O 1
ATOM 817 N N . THR A 1 99 ? 21.896 -1.261 -1.073 1.00 81.50 99 THR A N 1
ATOM 818 C CA . THR A 1 99 ? 22.626 -1.159 -2.351 1.00 81.50 99 THR A CA 1
ATOM 819 C C . THR A 1 99 ? 21.722 -0.911 -3.556 1.00 81.50 99 THR A C 1
ATOM 821 O O . THR A 1 99 ? 22.200 -0.535 -4.618 1.00 81.50 99 THR A O 1
ATOM 824 N N . CYS A 1 100 ? 20.414 -1.109 -3.397 1.00 80.56 100 CYS A N 1
ATOM 825 C CA . CYS A 1 100 ? 19.432 -0.993 -4.474 1.00 80.56 100 CYS A CA 1
ATOM 826 C C . CYS A 1 100 ? 18.800 0.409 -4.540 1.00 80.56 100 CYS A C 1
ATOM 828 O O . CYS A 1 100 ? 17.966 0.667 -5.411 1.00 80.56 100 CYS A O 1
ATOM 830 N N . ARG A 1 101 ? 19.133 1.302 -3.590 1.00 80.19 101 ARG A N 1
ATOM 831 C CA . ARG A 1 101 ? 18.450 2.589 -3.404 1.00 80.19 101 ARG A CA 1
ATOM 832 C C . ARG A 1 101 ? 18.863 3.636 -4.437 1.00 80.19 101 ARG A C 1
ATOM 834 O O . ARG A 1 101 ? 20.042 3.803 -4.728 1.00 80.19 101 ARG A O 1
ATOM 841 N N . TYR A 1 102 ? 17.895 4.413 -4.918 1.00 76.06 102 TYR A N 1
ATOM 842 C CA . TYR A 1 102 ? 18.114 5.572 -5.789 1.00 76.06 102 TYR A CA 1
ATOM 843 C C . TYR A 1 102 ? 16.989 6.617 -5.624 1.00 76.06 102 TYR A C 1
ATOM 845 O O . TYR A 1 102 ? 16.015 6.375 -4.913 1.00 76.06 102 TYR A O 1
ATOM 853 N N . ASP A 1 103 ? 17.149 7.801 -6.232 1.00 67.94 103 ASP A N 1
ATOM 854 C CA . ASP A 1 103 ? 16.227 8.957 -6.170 1.00 67.94 103 ASP A CA 1
ATOM 855 C C . ASP A 1 103 ? 15.673 9.261 -4.759 1.00 67.94 103 ASP A C 1
ATOM 857 O O . ASP A 1 103 ? 14.571 8.855 -4.382 1.00 67.94 103 ASP A O 1
ATOM 861 N N . ASN A 1 104 ? 16.451 10.007 -3.967 1.00 71.25 104 ASN A N 1
ATOM 862 C CA . ASN A 1 104 ? 16.122 10.408 -2.590 1.00 71.25 104 ASN A CA 1
ATOM 863 C C . ASN A 1 104 ? 15.937 9.241 -1.596 1.00 71.25 104 ASN A C 1
ATOM 865 O O . ASN A 1 104 ? 15.238 9.393 -0.595 1.00 71.25 104 ASN A O 1
ATOM 869 N N . ASN A 1 105 ? 16.576 8.091 -1.845 1.00 74.56 105 ASN A N 1
ATOM 870 C CA . ASN A 1 105 ? 16.622 6.909 -0.965 1.00 74.56 105 ASN A CA 1
ATOM 871 C C . ASN A 1 105 ? 15.269 6.252 -0.642 1.00 74.56 105 ASN A C 1
ATOM 873 O O . ASN A 1 105 ? 15.215 5.388 0.229 1.00 74.56 105 ASN A O 1
ATOM 877 N N . ARG A 1 106 ? 14.190 6.635 -1.334 1.00 81.06 106 ARG A N 1
ATOM 878 C CA . ARG A 1 106 ? 12.848 6.044 -1.169 1.00 81.06 106 ARG A CA 1
ATOM 879 C C . ARG A 1 106 ? 12.496 5.044 -2.260 1.00 81.06 106 ARG A C 1
ATOM 881 O O . ARG A 1 106 ? 11.438 4.421 -2.195 1.00 81.06 106 ARG A O 1
ATOM 888 N N . ARG A 1 107 ? 13.342 4.926 -3.286 1.00 85.69 107 ARG A N 1
ATOM 889 C CA . ARG A 1 107 ? 13.138 3.985 -4.381 1.00 85.69 107 ARG A CA 1
ATOM 890 C C . ARG A 1 107 ? 14.218 2.941 -4.423 1.00 85.69 107 ARG A C 1
ATOM 892 O O . ARG A 1 107 ? 15.372 3.243 -4.133 1.00 85.69 107 ARG A O 1
ATOM 899 N N . VAL A 1 108 ? 13.825 1.747 -4.836 1.00 90.38 108 VAL A N 1
ATOM 900 C CA . VAL A 1 108 ? 14.706 0.602 -5.023 1.00 90.38 108 VAL A CA 1
ATOM 901 C C . VAL A 1 108 ? 14.531 0.027 -6.426 1.00 90.38 108 VAL A C 1
ATOM 903 O O . VAL A 1 108 ? 13.428 0.035 -6.977 1.00 90.38 108 VAL A O 1
ATOM 906 N N . ARG A 1 109 ? 15.629 -0.429 -7.028 1.00 88.44 109 ARG A N 1
ATOM 907 C CA . ARG A 1 109 ? 15.655 -1.124 -8.324 1.00 88.44 109 ARG A CA 1
ATOM 908 C C . ARG A 1 109 ? 16.625 -2.299 -8.254 1.00 88.44 109 ARG A C 1
ATOM 910 O O . ARG A 1 109 ? 17.568 -2.233 -7.471 1.00 88.44 109 ARG A O 1
ATOM 917 N N . SER A 1 110 ? 16.405 -3.341 -9.056 1.00 86.62 110 SER A N 1
ATOM 918 C CA . SER A 1 110 ? 17.232 -4.556 -8.992 1.00 86.62 110 SER A CA 1
ATOM 919 C C . SER A 1 110 ? 18.694 -4.288 -9.365 1.00 86.62 110 SER A C 1
ATOM 921 O O . SER A 1 110 ? 19.603 -4.815 -8.731 1.00 86.62 110 SER A O 1
ATOM 923 N N . ASN A 1 111 ? 18.929 -3.426 -10.357 1.00 85.00 111 ASN A N 1
ATOM 924 C CA . ASN A 1 111 ? 20.255 -2.995 -10.788 1.00 85.00 111 ASN A CA 1
ATOM 925 C C . ASN A 1 111 ? 20.202 -1.623 -11.486 1.00 85.00 111 ASN A C 1
ATOM 927 O O . ASN A 1 111 ? 19.131 -1.037 -11.663 1.00 85.00 111 ASN A O 1
ATOM 931 N N . GLU A 1 112 ? 21.361 -1.093 -11.885 1.00 80.62 112 GLU A N 1
ATOM 932 C CA . GLU A 1 112 ? 21.460 0.242 -12.483 1.00 80.62 112 GLU A CA 1
ATOM 933 C C . GLU A 1 112 ? 20.743 0.398 -13.829 1.00 80.62 112 GLU A C 1
ATOM 935 O O . GLU A 1 112 ? 20.286 1.495 -14.139 1.00 80.62 112 GLU A O 1
ATOM 940 N N . ASN A 1 113 ? 20.571 -0.700 -14.563 1.00 81.88 113 ASN A N 1
ATOM 941 C CA . ASN A 1 113 ? 19.950 -0.741 -15.887 1.00 81.88 113 ASN A CA 1
ATOM 942 C C . ASN A 1 113 ? 18.480 -1.190 -15.841 1.00 81.88 113 ASN A C 1
ATOM 944 O O . ASN A 1 113 ? 17.863 -1.404 -16.885 1.00 81.88 113 ASN A O 1
ATOM 948 N N . ALA A 1 114 ? 17.912 -1.389 -14.648 1.00 84.75 114 ALA A N 1
ATOM 949 C CA . ALA A 1 114 ? 16.535 -1.839 -14.506 1.00 84.75 114 ALA A CA 1
ATOM 950 C C . ALA A 1 114 ? 15.570 -0.827 -15.144 1.00 84.75 114 ALA A C 1
ATOM 952 O O . ALA A 1 114 ? 15.631 0.367 -14.855 1.00 84.75 114 ALA A O 1
ATOM 953 N N . ALA A 1 115 ? 14.648 -1.317 -15.976 1.00 86.12 115 ALA A N 1
ATOM 954 C CA . ALA A 1 115 ? 13.622 -0.510 -16.637 1.00 86.12 115 ALA A CA 1
ATOM 955 C C . ALA A 1 115 ? 12.558 0.026 -15.668 1.00 86.12 115 ALA A C 1
ATOM 957 O O . ALA A 1 115 ? 11.919 1.051 -15.929 1.00 86.12 115 ALA A O 1
ATOM 958 N N . TYR A 1 116 ? 12.373 -0.668 -14.548 1.00 89.38 116 TYR A N 1
ATOM 959 C CA . TYR A 1 116 ? 11.350 -0.403 -13.549 1.00 89.38 116 TYR A CA 1
ATOM 960 C C . TYR A 1 116 ? 11.970 -0.269 -12.162 1.00 89.38 116 TYR A C 1
ATOM 962 O O . TYR A 1 116 ? 13.036 -0.810 -11.868 1.00 89.38 116 TYR A O 1
ATOM 970 N N . GLY A 1 117 ? 11.289 0.476 -11.301 1.00 90.31 117 GLY A N 1
ATOM 971 C CA . GLY A 1 117 ? 11.664 0.639 -9.910 1.00 90.31 117 GLY A CA 1
ATOM 972 C C . GLY A 1 117 ? 10.452 0.762 -9.006 1.00 90.31 117 GLY A C 1
ATOM 973 O O . GLY A 1 117 ? 9.328 1.037 -9.440 1.00 90.31 117 GLY A O 1
ATOM 974 N N . ILE A 1 118 ? 10.712 0.552 -7.725 1.00 92.81 118 ILE A N 1
ATOM 975 C CA . ILE A 1 118 ? 9.704 0.422 -6.684 1.00 92.81 118 ILE A CA 1
ATOM 976 C C . ILE A 1 118 ? 9.899 1.565 -5.694 1.00 92.81 118 ILE A C 1
ATOM 978 O O . ILE A 1 118 ? 10.993 1.759 -5.170 1.00 92.81 118 ILE A O 1
ATOM 982 N N . THR A 1 119 ? 8.852 2.348 -5.456 1.00 92.06 119 THR A N 1
ATOM 983 C CA . THR A 1 119 ? 8.817 3.422 -4.456 1.00 92.06 119 THR A CA 1
ATOM 984 C C . THR A 1 119 ? 8.144 2.908 -3.194 1.00 92.06 119 THR A C 1
ATOM 986 O O . THR A 1 119 ? 7.083 2.296 -3.275 1.00 92.06 119 THR A O 1
ATOM 989 N N . ILE A 1 120 ? 8.754 3.170 -2.039 1.00 91.94 120 ILE A N 1
ATOM 990 C CA . ILE A 1 120 ? 8.193 2.856 -0.723 1.00 91.94 120 ILE A CA 1
ATOM 991 C C . ILE A 1 120 ? 7.953 4.187 -0.014 1.00 91.94 120 ILE A C 1
ATOM 993 O O . ILE A 1 120 ? 8.901 4.840 0.435 1.00 91.94 120 ILE A O 1
ATOM 997 N N . ALA A 1 121 ? 6.701 4.641 -0.002 1.00 87.31 121 ALA A N 1
ATOM 998 C CA . ALA A 1 121 ? 6.327 5.927 0.573 1.00 87.31 121 ALA A CA 1
ATOM 999 C C . ALA A 1 121 ? 4.825 6.019 0.866 1.00 87.31 121 ALA A C 1
ATOM 1001 O O . ALA A 1 121 ? 4.000 5.382 0.214 1.00 87.31 121 ALA A O 1
ATOM 1002 N N . GLU A 1 122 ? 4.484 6.862 1.839 1.00 86.00 122 GLU A N 1
ATOM 1003 C CA . GLU A 1 122 ? 3.113 7.213 2.222 1.00 86.00 122 GLU A CA 1
ATOM 1004 C C . GLU A 1 122 ? 2.215 6.003 2.549 1.00 86.00 122 GLU A C 1
ATOM 1006 O O . GLU A 1 122 ? 0.989 6.079 2.461 1.00 86.00 122 GLU A O 1
ATOM 1011 N N . GLY A 1 123 ? 2.812 4.890 2.980 1.00 87.12 123 GLY A N 1
ATOM 1012 C CA . GLY A 1 123 ? 2.105 3.651 3.298 1.00 87.12 123 GLY A CA 1
ATOM 1013 C C . GLY A 1 123 ? 1.870 2.723 2.106 1.00 87.12 123 GLY A C 1
ATOM 1014 O O . GLY A 1 123 ? 1.043 1.813 2.219 1.00 87.12 123 GLY A O 1
ATOM 1015 N N . TYR A 1 124 ? 2.579 2.920 0.992 1.00 90.12 124 TYR A N 1
ATOM 1016 C CA . TYR A 1 124 ? 2.431 2.139 -0.237 1.00 90.12 124 TYR A CA 1
ATOM 1017 C C . TYR A 1 124 ? 3.756 1.578 -0.752 1.00 90.12 124 TYR A C 1
ATOM 1019 O O . TYR A 1 124 ? 4.825 2.152 -0.542 1.00 90.12 124 TYR A O 1
ATOM 1027 N N . ILE A 1 125 ? 3.636 0.469 -1.482 1.00 93.06 125 ILE A N 1
ATOM 1028 C CA . ILE A 1 125 ? 4.579 0.051 -2.517 1.00 93.06 125 ILE A CA 1
ATOM 1029 C C . ILE A 1 125 ? 4.012 0.526 -3.852 1.00 93.06 125 ILE A C 1
ATOM 1031 O O . ILE A 1 125 ? 2.873 0.189 -4.183 1.00 93.06 125 ILE A O 1
ATOM 1035 N N . GLU A 1 126 ? 4.795 1.272 -4.624 1.00 92.69 126 GLU A N 1
ATOM 1036 C CA . GLU A 1 126 ? 4.371 1.824 -5.912 1.00 92.69 126 GLU A CA 1
ATOM 1037 C C . GLU A 1 126 ? 5.393 1.501 -7.008 1.00 92.69 126 GLU A C 1
ATOM 1039 O O . GLU A 1 126 ? 6.561 1.889 -6.930 1.00 92.69 126 GLU A O 1
ATOM 1044 N N . VAL A 1 127 ? 4.953 0.808 -8.055 1.00 91.62 127 VAL A N 1
ATOM 1045 C CA . VAL A 1 127 ? 5.792 0.403 -9.187 1.00 91.62 127 VAL A CA 1
ATOM 1046 C C . VAL A 1 127 ? 5.661 1.412 -10.323 1.00 91.62 127 VAL A C 1
ATOM 1048 O O . VAL A 1 127 ? 4.561 1.831 -10.696 1.00 91.62 127 VAL A O 1
ATOM 1051 N N . ARG A 1 128 ? 6.800 1.811 -10.888 1.00 88.19 128 ARG A N 1
ATOM 1052 C CA . ARG A 1 128 ? 6.900 2.753 -12.012 1.00 88.19 128 ARG A CA 1
ATOM 1053 C C . ARG A 1 128 ? 8.137 2.471 -12.849 1.00 88.19 128 ARG A C 1
ATOM 1055 O O . ARG A 1 128 ? 9.032 1.750 -12.424 1.00 88.19 128 ARG A O 1
ATOM 1062 N N . GLN A 1 129 ? 8.230 3.119 -14.002 1.00 86.50 129 GLN A N 1
ATOM 1063 C CA . GLN A 1 129 ? 9.467 3.152 -14.776 1.00 86.50 129 GLN A CA 1
ATOM 1064 C C . GLN A 1 129 ? 10.608 3.789 -13.958 1.00 86.50 129 GLN A C 1
ATOM 1066 O O . GLN A 1 129 ? 10.430 4.822 -13.292 1.00 86.50 129 GLN A O 1
ATOM 1071 N N . ALA A 1 130 ? 11.787 3.171 -14.003 1.00 79.94 130 ALA A N 1
ATOM 1072 C CA . ALA A 1 130 ? 13.013 3.734 -13.462 1.00 79.94 130 ALA A CA 1
ATOM 1073 C C . ALA A 1 130 ? 13.571 4.723 -14.494 1.00 79.94 130 ALA A C 1
ATOM 1075 O O . ALA A 1 130 ? 14.007 4.352 -15.574 1.00 79.94 130 ALA A O 1
ATOM 1076 N N . PHE A 1 131 ? 13.470 6.014 -14.193 1.00 69.38 131 PHE A N 1
ATOM 1077 C CA . PHE A 1 131 ? 13.925 7.062 -15.100 1.00 69.38 131 PHE A CA 1
ATOM 1078 C C . PHE A 1 131 ? 15.452 7.083 -15.196 1.00 69.38 131 PHE A C 1
ATOM 1080 O O . PHE A 1 131 ? 16.123 7.184 -14.169 1.00 69.38 131 PHE A O 1
ATOM 1087 N N . GLU A 1 132 ? 15.976 7.152 -16.417 1.00 51.88 132 GLU A N 1
ATOM 1088 C CA . GLU A 1 132 ? 17.278 7.750 -16.700 1.00 51.88 132 GLU A CA 1
ATOM 1089 C C . GLU A 1 132 ? 17.057 9.093 -17.410 1.00 51.88 132 GLU A C 1
ATOM 1091 O O . GLU A 1 132 ? 16.484 9.156 -18.495 1.00 51.88 132 GLU A O 1
ATOM 1096 N N . GLY A 1 133 ? 17.491 10.195 -16.793 1.00 47.81 133 GLY A N 1
ATOM 1097 C CA . GLY A 1 133 ? 17.598 11.494 -17.465 1.00 47.81 133 GLY A CA 1
ATOM 1098 C C . GLY A 1 133 ? 16.659 12.609 -16.985 1.00 47.81 133 GLY A C 1
ATOM 1099 O O . GLY A 1 133 ? 15.624 12.406 -16.358 1.00 47.81 133 GLY A O 1
ATOM 1100 N N . LYS A 1 134 ? 17.071 13.849 -17.285 1.00 42.44 134 LYS A N 1
ATOM 1101 C CA . LYS A 1 134 ? 16.497 15.121 -16.799 1.00 42.44 134 LYS A CA 1
ATOM 1102 C C . LYS A 1 134 ? 15.077 15.438 -17.315 1.00 42.44 134 LYS A C 1
ATOM 1104 O O . LYS A 1 134 ? 14.514 16.455 -16.907 1.00 42.44 134 LYS A O 1
ATOM 1109 N N . SER A 1 135 ? 14.484 14.620 -18.190 1.00 50.34 135 SER A N 1
ATOM 1110 C CA . SER A 1 135 ? 13.115 14.825 -18.682 1.00 50.34 135 SER A CA 1
ATOM 1111 C C . SER A 1 135 ? 12.102 14.167 -17.744 1.00 50.34 135 SER A C 1
ATOM 1113 O O . SER A 1 135 ? 12.013 12.948 -17.649 1.00 50.34 135 SER A O 1
ATOM 1115 N N . LYS A 1 136 ? 11.316 14.994 -17.051 1.00 54.31 136 LYS A N 1
ATOM 1116 C CA . LYS A 1 136 ? 10.367 14.611 -15.988 1.00 54.31 136 LYS A CA 1
ATOM 1117 C C . LYS A 1 136 ? 9.103 13.866 -16.467 1.00 54.31 136 LYS A C 1
ATOM 1119 O O . LYS A 1 136 ? 8.132 13.801 -15.718 1.00 54.31 136 LYS A O 1
ATOM 1124 N N . THR A 1 137 ? 9.075 13.332 -17.685 1.00 57.25 137 THR A N 1
ATOM 1125 C CA . THR A 1 137 ? 7.898 12.669 -18.270 1.00 57.25 137 THR A CA 1
ATOM 1126 C C . THR A 1 137 ? 8.225 11.240 -18.682 1.00 57.25 137 THR A C 1
ATOM 1128 O O . THR A 1 137 ? 9.110 11.012 -19.502 1.00 57.25 137 THR A O 1
ATOM 1131 N N . ALA A 1 138 ? 7.510 10.281 -18.083 1.00 60.78 138 ALA A N 1
ATOM 1132 C CA . ALA A 1 138 ? 7.578 8.867 -18.444 1.00 60.78 138 ALA A CA 1
ATOM 1133 C C . ALA A 1 138 ? 7.115 8.712 -19.893 1.00 60.78 138 ALA A C 1
ATOM 1135 O O . ALA A 1 138 ? 6.033 9.189 -20.245 1.00 60.78 138 ALA A O 1
ATOM 1136 N N . GLN A 1 139 ? 7.936 8.082 -20.727 1.00 67.50 139 GLN A N 1
ATOM 1137 C CA . GLN A 1 139 ? 7.519 7.692 -22.068 1.00 67.50 139 GLN A CA 1
ATOM 1138 C C . GLN A 1 139 ? 6.907 6.293 -21.964 1.00 67.50 139 GLN A C 1
ATOM 1140 O O . GLN A 1 139 ? 7.566 5.403 -21.423 1.00 67.50 139 GLN A O 1
ATOM 1145 N N . PRO A 1 140 ? 5.667 6.078 -22.434 1.00 70.75 140 PRO A N 1
ATOM 1146 C CA . PRO A 1 140 ? 5.052 4.758 -22.403 1.00 70.75 140 PRO A CA 1
ATOM 1147 C C . PRO A 1 140 ? 5.954 3.721 -23.081 1.00 70.75 140 PRO A C 1
ATOM 1149 O O . PRO A 1 140 ? 6.371 3.922 -24.224 1.00 70.75 140 PRO A O 1
ATOM 1152 N N . LYS A 1 141 ? 6.254 2.622 -22.386 1.00 76.56 141 LYS A N 1
ATOM 1153 C CA . LYS A 1 141 ? 6.925 1.453 -22.972 1.00 76.56 141 LYS A CA 1
ATOM 1154 C C . LYS A 1 141 ? 5.875 0.437 -23.416 1.00 76.56 141 LYS A C 1
ATOM 1156 O O . LYS A 1 141 ? 4.819 0.324 -22.798 1.00 76.56 141 LYS A O 1
ATOM 1161 N N . ALA A 1 142 ? 6.168 -0.335 -24.464 1.00 76.38 142 ALA A N 1
ATOM 1162 C CA . ALA A 1 142 ? 5.270 -1.394 -24.941 1.00 76.38 142 ALA A CA 1
ATOM 1163 C C . ALA A 1 142 ? 4.951 -2.422 -23.832 1.00 76.38 142 ALA A C 1
ATOM 1165 O O . ALA A 1 142 ? 3.798 -2.825 -23.663 1.00 76.38 142 ALA A O 1
ATOM 1166 N N . SER A 1 143 ? 5.955 -2.739 -23.012 1.00 85.31 143 SER A N 1
ATOM 1167 C CA . SER A 1 143 ? 5.874 -3.639 -21.858 1.00 85.31 143 SER A CA 1
ATOM 1168 C C . SER A 1 143 ? 5.058 -3.095 -20.679 1.00 85.31 143 SER A C 1
ATOM 1170 O O . SER A 1 143 ? 4.673 -3.868 -19.807 1.00 85.31 143 SER A O 1
ATOM 1172 N N . ASP A 1 144 ? 4.710 -1.800 -20.633 1.00 87.81 144 ASP A N 1
ATOM 1173 C CA . ASP A 1 144 ? 3.954 -1.239 -19.500 1.00 87.81 144 ASP A CA 1
ATOM 1174 C C . ASP A 1 144 ? 2.571 -1.885 -19.344 1.00 87.81 144 ASP A C 1
ATOM 1176 O O . ASP A 1 144 ? 2.056 -1.984 -18.232 1.00 87.81 144 ASP A O 1
ATOM 1180 N N . SER A 1 145 ? 1.956 -2.311 -20.451 1.00 88.25 145 SER A N 1
ATOM 1181 C CA . SER A 1 145 ? 0.663 -3.004 -20.424 1.00 88.25 145 SER A CA 1
ATOM 1182 C C . SER A 1 145 ? 0.761 -4.395 -19.787 1.00 88.25 145 SER A C 1
ATOM 1184 O O . SER A 1 145 ? -0.107 -4.774 -19.002 1.00 88.25 145 SER A O 1
ATOM 1186 N N . GLU A 1 146 ? 1.848 -5.116 -20.059 1.00 90.75 146 GLU A N 1
ATOM 1187 C CA . GLU A 1 146 ? 2.129 -6.442 -19.505 1.00 90.75 146 GLU A CA 1
ATOM 1188 C C . GLU A 1 146 ? 2.492 -6.347 -18.021 1.00 90.75 146 GLU A C 1
ATOM 1190 O O . GLU A 1 146 ? 1.947 -7.084 -17.201 1.00 90.75 146 GLU A O 1
ATOM 1195 N N . VAL A 1 147 ? 3.321 -5.362 -17.657 1.00 92.19 147 VAL A N 1
ATOM 1196 C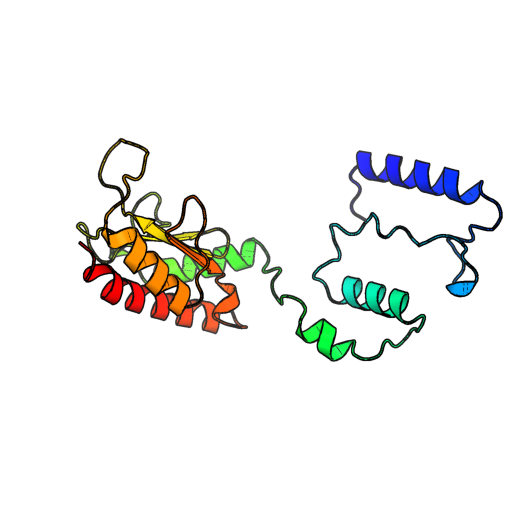 CA . VAL A 1 147 ? 3.680 -5.086 -16.260 1.00 92.19 147 VAL A CA 1
ATOM 1197 C C . VAL A 1 147 ? 2.448 -4.714 -15.437 1.00 92.19 147 VAL A C 1
ATOM 1199 O O . VAL A 1 147 ? 2.291 -5.214 -14.328 1.00 92.19 147 VAL A O 1
ATOM 1202 N N . LYS A 1 148 ? 1.541 -3.879 -15.963 1.00 90.94 148 LYS A N 1
ATOM 1203 C CA . LYS A 1 148 ? 0.278 -3.557 -15.275 1.00 90.94 148 LYS A CA 1
ATOM 1204 C C . LYS A 1 148 ? -0.553 -4.801 -15.001 1.00 90.94 148 LYS A C 1
ATOM 1206 O O . LYS A 1 148 ? -0.992 -4.980 -13.873 1.00 90.94 148 LYS A O 1
ATOM 1211 N N . LYS A 1 149 ? -0.715 -5.668 -16.000 1.00 87.44 149 LYS A N 1
ATOM 1212 C CA . LYS A 1 149 ? -1.482 -6.905 -15.850 1.00 87.44 149 LYS A CA 1
ATOM 1213 C C . LYS A 1 149 ? -0.866 -7.834 -14.798 1.00 87.44 149 LYS A C 1
ATOM 1215 O O . LYS A 1 149 ? -1.580 -8.316 -13.930 1.00 87.44 149 LYS A O 1
ATOM 1220 N N . MET A 1 150 ? 0.458 -8.014 -14.821 1.00 91.69 150 MET A N 1
ATOM 1221 C CA . MET A 1 150 ? 1.176 -8.787 -13.797 1.00 91.69 150 MET A CA 1
ATOM 1222 C C . MET A 1 150 ? 0.945 -8.217 -12.387 1.00 91.69 150 MET A C 1
ATOM 1224 O O . MET A 1 150 ? 0.687 -8.959 -11.440 1.00 91.69 150 MET A O 1
ATOM 1228 N N . LEU A 1 151 ? 0.987 -6.890 -12.245 1.00 87.62 151 LEU A N 1
ATOM 1229 C CA . LEU A 1 151 ? 0.743 -6.226 -10.967 1.00 87.62 151 LEU A CA 1
ATOM 1230 C C . LEU A 1 151 ? -0.721 -6.381 -10.517 1.00 87.62 151 LEU A C 1
ATOM 1232 O O . LEU A 1 151 ? -0.971 -6.633 -9.338 1.00 87.62 151 LEU A O 1
ATOM 1236 N N . GLU A 1 152 ? -1.686 -6.274 -11.431 1.00 84.94 152 GLU A N 1
ATOM 1237 C CA . GLU A 1 152 ? -3.110 -6.516 -11.159 1.00 84.94 152 GLU A CA 1
ATOM 1238 C C . GLU A 1 152 ? -3.361 -7.954 -10.676 1.00 84.94 152 GLU A C 1
ATOM 1240 O O . GLU A 1 152 ? -4.058 -8.140 -9.675 1.00 84.94 152 GLU A O 1
ATOM 1245 N N . ASP A 1 153 ? -2.721 -8.955 -11.293 1.00 81.56 153 ASP A N 1
ATOM 1246 C CA . ASP A 1 153 ? -2.793 -10.364 -10.870 1.00 81.56 153 ASP A CA 1
ATOM 1247 C C . ASP A 1 153 ? -2.234 -10.572 -9.441 1.00 81.56 153 ASP A C 1
ATOM 1249 O O . ASP A 1 153 ? -2.698 -11.442 -8.699 1.00 81.56 153 ASP A O 1
ATOM 1253 N N . ARG A 1 154 ? -1.293 -9.718 -9.004 1.00 81.19 154 ARG A N 1
ATOM 1254 C CA . ARG A 1 154 ? -0.741 -9.655 -7.630 1.00 81.19 154 ARG A CA 1
ATOM 1255 C C . ARG A 1 154 ? -1.558 -8.769 -6.669 1.00 81.19 154 ARG A C 1
ATOM 1257 O O . ARG A 1 154 ? -1.175 -8.567 -5.505 1.00 81.19 154 ARG A O 1
ATOM 1264 N N . GLY A 1 155 ? -2.685 -8.223 -7.127 1.00 81.75 155 GLY A N 1
ATOM 1265 C CA . GLY A 1 155 ? -3.594 -7.387 -6.338 1.00 81.75 155 GLY A CA 1
ATOM 1266 C C . GLY A 1 155 ? -3.164 -5.923 -6.196 1.00 81.75 155 GLY A C 1
ATOM 1267 O O . GLY A 1 155 ? -3.573 -5.256 -5.243 1.00 81.75 155 GLY A O 1
ATOM 1268 N N . TYR A 1 156 ? -2.323 -5.415 -7.097 1.00 84.38 156 TYR A N 1
ATOM 1269 C CA . TYR A 1 156 ? -2.029 -3.986 -7.192 1.00 84.38 156 TYR A CA 1
ATOM 1270 C C . TYR A 1 156 ? -3.130 -3.258 -7.964 1.00 84.38 156 TYR A C 1
ATOM 1272 O 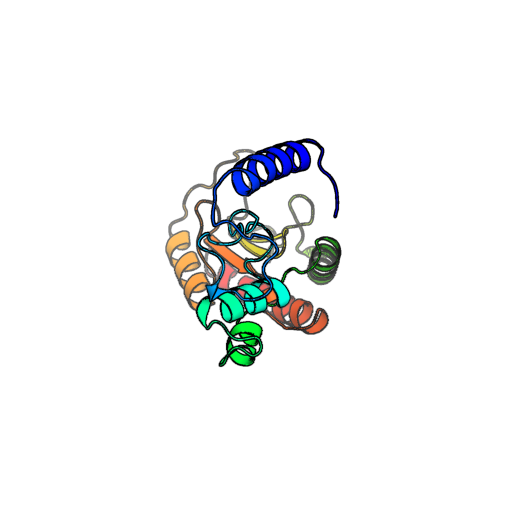O . TYR A 1 156 ? -3.800 -3.819 -8.826 1.00 84.38 156 TYR A O 1
ATOM 1280 N N . ILE A 1 157 ? -3.281 -1.967 -7.680 1.00 81.12 157 ILE A N 1
ATOM 1281 C CA . ILE A 1 157 ? -4.214 -1.087 -8.386 1.00 81.12 157 ILE A CA 1
ATOM 1282 C C . ILE A 1 157 ? -3.405 -0.140 -9.273 1.00 81.12 157 ILE A C 1
ATOM 1284 O O . ILE A 1 157 ? -2.514 0.553 -8.778 1.00 81.12 157 ILE A O 1
ATOM 1288 N N . SER A 1 158 ? -3.701 -0.082 -10.570 1.00 78.12 158 SER A N 1
ATOM 1289 C CA . SER A 1 158 ? -3.091 0.902 -11.470 1.00 78.12 158 SER A CA 1
ATOM 1290 C C . SER A 1 158 ? -3.693 2.299 -11.275 1.00 78.12 158 SER A C 1
ATOM 1292 O O . SER A 1 158 ? -4.906 2.467 -11.158 1.00 78.12 158 SER A O 1
ATOM 1294 N N . GLU A 1 159 ? -2.849 3.331 -11.305 1.00 72.31 159 GLU A N 1
ATOM 1295 C CA . GLU A 1 159 ? -3.263 4.738 -11.234 1.00 72.31 159 GLU A CA 1
ATOM 1296 C C . GLU A 1 159 ? -2.528 5.575 -12.288 1.00 72.31 159 GLU A C 1
ATOM 1298 O O . GLU A 1 159 ? -1.557 5.139 -12.895 1.00 72.31 159 GLU A O 1
ATOM 1303 N N . LYS A 1 160 ? -2.975 6.816 -12.514 1.00 67.69 160 LYS A N 1
ATOM 1304 C CA . LYS A 1 160 ? -2.494 7.677 -13.611 1.00 67.69 160 LYS A CA 1
ATOM 1305 C C . LYS A 1 160 ? -0.961 7.785 -13.723 1.00 67.69 160 LYS A C 1
ATOM 1307 O O . LYS A 1 160 ? -0.458 7.891 -14.835 1.00 67.69 160 LYS A O 1
ATOM 1312 N N . ASN A 1 161 ? -0.239 7.750 -12.600 1.00 70.19 161 ASN A N 1
ATOM 1313 C CA . ASN A 1 161 ? 1.220 7.917 -12.547 1.00 70.19 161 ASN A CA 1
ATOM 1314 C C . ASN A 1 161 ? 1.985 6.643 -12.137 1.00 70.19 161 ASN A C 1
ATOM 1316 O O . ASN A 1 161 ? 3.215 6.673 -12.078 1.00 70.19 161 ASN A O 1
ATOM 1320 N N . TRP A 1 162 ? 1.278 5.549 -11.846 1.00 84.25 162 TRP A N 1
ATOM 1321 C CA . TRP A 1 162 ? 1.840 4.325 -11.276 1.00 84.25 162 TRP A CA 1
ATOM 1322 C C . TRP A 1 162 ? 1.373 3.116 -12.075 1.00 84.25 162 TRP A C 1
ATOM 1324 O O . TRP A 1 162 ? 0.189 2.983 -12.385 1.00 84.25 162 TRP A O 1
ATOM 1334 N N . LEU A 1 163 ? 2.295 2.210 -12.386 1.00 89.31 163 LEU A N 1
ATOM 1335 C CA . LEU A 1 163 ? 1.944 0.952 -13.044 1.00 89.31 163 LEU A CA 1
ATOM 1336 C C . LEU A 1 163 ? 1.117 0.084 -12.093 1.00 89.31 163 LEU A C 1
ATOM 1338 O O . LEU A 1 163 ? 0.109 -0.484 -12.494 1.00 89.31 163 LEU A O 1
ATOM 1342 N N . GLY A 1 164 ? 1.457 0.102 -10.807 1.00 89.31 164 GLY A N 1
ATOM 1343 C CA . GLY A 1 164 ? 0.626 -0.471 -9.761 1.00 89.31 164 GLY A CA 1
ATOM 1344 C C . GLY A 1 164 ? 1.007 0.080 -8.399 1.00 89.31 164 GLY A C 1
ATOM 1345 O O . GLY A 1 164 ? 2.176 0.374 -8.148 1.00 89.31 164 GLY A O 1
ATOM 1346 N N . ARG A 1 165 ? 0.027 0.196 -7.505 1.00 89.75 165 ARG A N 1
ATOM 1347 C CA . ARG A 1 165 ? 0.245 0.478 -6.082 1.00 89.75 165 ARG A CA 1
ATOM 1348 C C . ARG A 1 165 ? -0.496 -0.515 -5.197 1.00 89.75 165 ARG A C 1
ATOM 1350 O O . ARG A 1 165 ? -1.616 -0.914 -5.513 1.00 89.75 165 ARG A O 1
ATOM 1357 N N . LYS A 1 166 ? 0.113 -0.863 -4.068 1.00 87.31 166 LYS A N 1
ATOM 1358 C CA . LYS A 1 166 ? -0.457 -1.748 -3.043 1.00 87.31 166 LYS A CA 1
ATOM 1359 C C . LYS A 1 166 ? -0.103 -1.207 -1.667 1.00 87.31 166 LYS A C 1
ATOM 1361 O O . LYS A 1 166 ? 0.997 -0.685 -1.473 1.00 87.31 166 LYS A O 1
ATOM 1366 N N . ARG A 1 167 ? -1.040 -1.242 -0.718 1.00 88.31 167 ARG A N 1
ATOM 1367 C CA . ARG A 1 167 ? -0.793 -0.657 0.606 1.00 88.31 167 ARG A CA 1
ATOM 1368 C C . ARG A 1 167 ? 0.082 -1.595 1.423 1.00 88.31 167 ARG A C 1
ATOM 1370 O O . ARG A 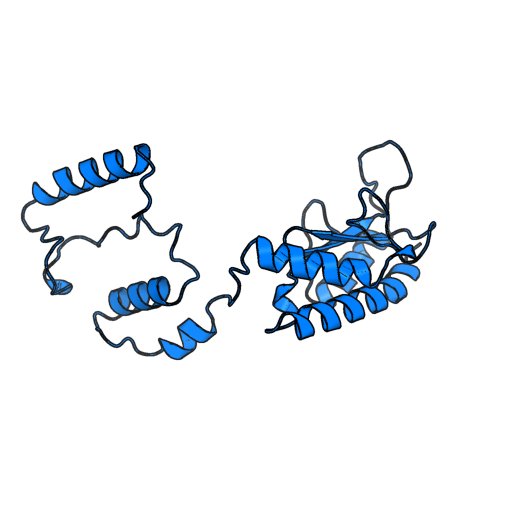1 167 ? -0.162 -2.795 1.424 1.00 88.31 167 ARG A O 1
ATOM 1377 N N . LEU A 1 168 ? 1.013 -1.048 2.206 1.00 88.69 168 LEU A N 1
ATOM 1378 C CA . LEU A 1 168 ? 1.854 -1.833 3.125 1.00 88.69 168 LEU A CA 1
ATOM 1379 C C . LEU A 1 168 ? 1.009 -2.667 4.097 1.00 88.69 168 LEU A C 1
ATOM 1381 O O . LEU A 1 168 ? 1.345 -3.785 4.452 1.00 88.69 168 LEU A O 1
ATOM 1385 N N . ILE A 1 169 ? -0.139 -2.131 4.488 1.00 81.50 169 ILE A N 1
ATOM 1386 C CA . ILE A 1 169 ? -1.073 -2.776 5.406 1.00 81.50 169 ILE A CA 1
ATOM 1387 C C . ILE A 1 169 ? -1.767 -4.016 4.844 1.00 81.50 169 ILE A C 1
ATOM 1389 O O . ILE A 1 169 ? -2.309 -4.803 5.612 1.00 81.50 169 ILE A O 1
ATOM 1393 N N . ASP A 1 170 ? -1.794 -4.166 3.520 1.00 82.75 170 ASP A N 1
ATOM 1394 C CA . ASP A 1 170 ? -2.421 -5.316 2.874 1.00 82.75 170 ASP A CA 1
ATOM 1395 C C . ASP A 1 170 ? -1.484 -6.541 2.922 1.00 82.75 170 ASP A C 1
ATOM 1397 O O . ASP A 1 170 ? -1.894 -7.642 2.572 1.00 82.75 170 ASP A O 1
ATOM 1401 N N . PHE A 1 171 ? -0.241 -6.361 3.394 1.00 83.44 171 PHE A N 1
ATOM 1402 C CA . PHE A 1 171 ? 0.753 -7.421 3.546 1.00 83.44 171 PHE A CA 1
ATOM 1403 C C . PHE A 1 171 ? 0.742 -8.083 4.928 1.00 83.44 171 PHE A C 1
ATOM 1405 O O . PHE A 1 171 ? 1.322 -9.150 5.077 1.00 83.44 171 PHE A O 1
ATOM 1412 N N . GLY A 1 172 ? 0.098 -7.517 5.953 1.00 79.56 172 GLY A N 1
ATOM 1413 C CA . GLY A 1 172 ? 0.123 -8.128 7.285 1.00 79.56 172 GLY A CA 1
ATOM 1414 C C . GLY A 1 172 ? -0.625 -7.348 8.359 1.00 79.56 172 GLY A C 1
ATOM 1415 O O . GLY A 1 172 ? -1.031 -6.202 8.163 1.00 79.56 172 GLY A O 1
ATOM 1416 N N . ASN A 1 173 ? -0.800 -7.972 9.526 1.00 76.81 173 ASN A N 1
ATOM 1417 C CA . ASN A 1 173 ? -1.478 -7.361 10.672 1.00 76.81 173 ASN A CA 1
ATOM 1418 C C . ASN A 1 173 ? -0.481 -6.703 11.640 1.00 76.81 173 ASN A C 1
ATOM 1420 O O . ASN A 1 173 ? -0.795 -5.683 12.268 1.00 76.81 173 ASN A O 1
ATOM 1424 N N . THR A 1 174 ? 0.722 -7.268 11.765 1.00 80.75 174 THR A N 1
ATOM 1425 C CA . THR A 1 174 ? 1.794 -6.748 12.629 1.00 80.75 174 THR A CA 1
ATOM 1426 C C . THR A 1 174 ? 2.874 -6.020 11.826 1.00 80.75 174 THR A C 1
ATOM 1428 O O . THR A 1 174 ? 2.987 -6.191 10.619 1.00 80.75 174 THR A O 1
ATOM 1431 N N . ASN A 1 175 ? 3.695 -5.188 12.481 1.00 87.94 175 ASN A N 1
ATOM 1432 C CA . ASN A 1 175 ? 4.805 -4.518 11.787 1.00 87.94 175 ASN A CA 1
ATOM 1433 C C . ASN A 1 175 ? 5.805 -5.518 11.215 1.00 87.94 175 ASN A C 1
ATOM 1435 O O . ASN A 1 175 ? 6.271 -5.315 10.104 1.00 87.94 175 ASN A O 1
ATOM 1439 N N . SER A 1 176 ? 6.128 -6.566 11.972 1.00 89.81 176 SER A N 1
ATOM 1440 C CA . SER A 1 176 ? 7.085 -7.586 11.553 1.00 89.81 176 SER A CA 1
ATOM 1441 C C . SER A 1 176 ? 6.585 -8.340 10.325 1.00 89.81 176 SER A C 1
ATOM 1443 O O . SER A 1 176 ? 7.324 -8.421 9.353 1.00 89.81 176 SER A O 1
ATOM 1445 N N . GLU A 1 177 ? 5.318 -8.773 10.325 1.00 86.88 177 GLU A N 1
ATOM 1446 C CA . GLU A 1 177 ? 4.685 -9.409 9.157 1.00 86.88 177 GLU A CA 1
ATOM 1447 C C . GLU A 1 177 ? 4.690 -8.481 7.941 1.00 86.88 177 GLU A C 1
ATOM 1449 O O . GLU A 1 177 ? 5.057 -8.895 6.847 1.00 86.88 177 GLU A O 1
ATOM 1454 N N . ILE A 1 178 ? 4.309 -7.211 8.132 1.00 89.75 178 ILE A N 1
ATOM 1455 C CA . ILE A 1 178 ? 4.304 -6.232 7.043 1.00 89.75 178 ILE A CA 1
ATOM 1456 C C . ILE A 1 178 ? 5.715 -6.080 6.470 1.00 89.75 178 ILE A C 1
ATOM 1458 O O . ILE A 1 178 ? 5.878 -6.147 5.260 1.00 89.75 178 ILE A O 1
ATOM 1462 N N . ILE A 1 179 ? 6.732 -5.878 7.311 1.00 95.06 179 ILE A N 1
ATOM 1463 C CA . ILE A 1 179 ? 8.114 -5.682 6.852 1.00 95.06 179 ILE A CA 1
ATOM 1464 C C . ILE A 1 179 ? 8.608 -6.921 6.100 1.00 95.06 179 ILE A C 1
ATOM 1466 O O . ILE A 1 179 ? 9.134 -6.782 5.000 1.00 95.06 179 ILE A O 1
ATOM 1470 N N . GLU A 1 180 ? 8.415 -8.112 6.666 1.00 93.69 180 GLU A N 1
ATOM 1471 C CA . GLU A 1 180 ? 8.843 -9.378 6.066 1.00 93.69 180 GLU A CA 1
ATOM 1472 C C . GLU A 1 180 ? 8.195 -9.598 4.697 1.00 93.69 180 GLU A C 1
ATOM 1474 O O . GLU A 1 180 ? 8.899 -9.711 3.693 1.00 93.69 180 GLU A O 1
ATOM 1479 N N . HIS A 1 181 ? 6.864 -9.566 4.628 1.00 94.69 181 HIS A N 1
ATOM 1480 C CA . HIS A 1 181 ? 6.139 -9.827 3.388 1.00 94.69 181 HIS A CA 1
ATOM 1481 C C . HIS A 1 181 ? 6.377 -8.747 2.325 1.00 94.69 181 HIS A C 1
ATOM 1483 O O . HIS A 1 181 ? 6.456 -9.065 1.141 1.00 94.69 181 HIS A O 1
ATOM 1489 N N . VAL A 1 182 ? 6.543 -7.479 2.721 1.00 95.50 182 VAL A N 1
ATOM 1490 C CA . VAL A 1 182 ? 6.914 -6.400 1.791 1.00 95.50 182 VAL A CA 1
ATOM 1491 C C . VAL A 1 182 ? 8.318 -6.629 1.226 1.00 95.50 182 VAL A C 1
ATOM 1493 O O . VAL A 1 182 ? 8.531 -6.444 0.028 1.00 95.50 182 VAL A O 1
ATOM 1496 N N . CYS A 1 183 ? 9.282 -7.039 2.056 1.00 96.00 183 CYS A N 1
ATOM 1497 C CA . CYS A 1 183 ? 10.628 -7.361 1.588 1.00 96.00 183 CYS A CA 1
ATOM 1498 C C . CYS A 1 183 ? 10.616 -8.545 0.609 1.00 96.00 183 CYS A C 1
ATOM 1500 O O . CYS A 1 183 ? 11.264 -8.468 -0.437 1.00 96.00 183 CYS A O 1
ATOM 1502 N N . THR A 1 184 ? 9.855 -9.600 0.906 1.00 94.19 184 THR A N 1
ATOM 1503 C CA . THR A 1 184 ? 9.673 -10.741 -0.002 1.00 94.19 184 THR A CA 1
ATOM 1504 C C . THR A 1 184 ? 9.047 -10.306 -1.326 1.00 94.19 184 THR A C 1
ATOM 1506 O O . THR A 1 184 ? 9.595 -10.613 -2.383 1.00 94.19 184 THR A O 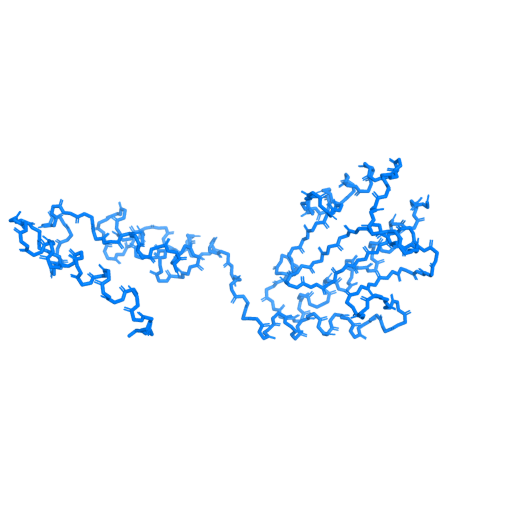1
ATOM 1509 N N . GLU A 1 185 ? 7.972 -9.515 -1.286 1.00 95.12 185 GLU A N 1
ATOM 1510 C CA . GLU A 1 185 ? 7.310 -8.994 -2.488 1.00 95.12 185 GLU A CA 1
ATOM 1511 C C . GLU A 1 185 ? 8.279 -8.185 -3.362 1.00 95.12 185 GLU A C 1
ATOM 1513 O O . GLU A 1 185 ? 8.331 -8.383 -4.571 1.00 95.12 185 GLU A O 1
ATOM 1518 N N . ILE A 1 186 ? 9.099 -7.308 -2.771 1.00 95.06 186 ILE A N 1
ATOM 1519 C CA . ILE A 1 186 ? 10.093 -6.518 -3.517 1.00 95.06 186 ILE A CA 1
ATOM 1520 C C . ILE A 1 186 ? 11.105 -7.427 -4.227 1.00 95.06 186 ILE A C 1
ATOM 1522 O O . ILE A 1 186 ? 11.435 -7.188 -5.390 1.00 95.06 186 ILE A O 1
ATOM 1526 N N . GLN A 1 187 ? 11.595 -8.469 -3.552 1.00 94.25 187 GLN A N 1
ATOM 1527 C CA . GLN A 1 187 ? 12.551 -9.413 -4.138 1.00 94.25 187 GLN A CA 1
ATOM 1528 C C . GLN A 1 187 ? 11.942 -10.224 -5.284 1.00 94.25 187 GLN A C 1
ATOM 1530 O O . GLN A 1 187 ? 12.633 -10.520 -6.260 1.00 94.25 187 GLN A O 1
ATOM 1535 N N . GLU A 1 188 ? 10.669 -10.596 -5.179 1.00 93.81 188 GLU A N 1
ATOM 1536 C CA . GLU A 1 188 ? 9.952 -11.265 -6.264 1.00 93.81 188 GLU A CA 1
ATOM 1537 C C . GLU A 1 188 ? 9.702 -10.326 -7.442 1.00 93.81 188 GLU A C 1
ATOM 1539 O O . GLU A 1 188 ? 10.000 -10.684 -8.582 1.00 93.81 188 GLU A O 1
ATOM 1544 N N . LEU A 1 189 ? 9.253 -9.099 -7.169 1.00 94.81 189 LEU A N 1
ATOM 1545 C CA . LEU A 1 189 ? 9.046 -8.081 -8.194 1.00 94.81 189 LEU A CA 1
ATOM 1546 C C . LEU A 1 189 ? 10.338 -7.766 -8.947 1.00 94.81 189 LEU A C 1
ATOM 1548 O O . LEU A 1 189 ? 10.288 -7.565 -10.154 1.00 94.81 189 LEU A O 1
ATOM 1552 N N . PHE A 1 190 ? 11.500 -7.760 -8.289 1.00 92.25 190 PHE A N 1
ATOM 1553 C CA . PHE A 1 190 ? 12.776 -7.609 -8.993 1.00 92.25 190 PHE A CA 1
ATOM 1554 C C . PHE A 1 190 ? 13.000 -8.690 -10.051 1.00 92.25 190 PHE A C 1
ATOM 1556 O O . PHE A 1 190 ? 13.406 -8.359 -11.160 1.00 92.25 190 PHE A O 1
ATOM 1563 N N . LYS A 1 191 ? 12.685 -9.952 -9.745 1.00 91.62 191 LYS A N 1
ATOM 1564 C CA . LYS A 1 191 ? 12.852 -11.064 -10.693 1.00 91.62 191 LYS A CA 1
ATOM 1565 C C . LYS A 1 191 ? 11.877 -10.960 -11.864 1.00 91.62 191 LYS A C 1
ATOM 1567 O O . LYS A 1 191 ? 12.256 -11.216 -13.000 1.00 91.62 191 LYS A O 1
ATOM 1572 N N . GLU A 1 192 ? 10.627 -10.590 -11.598 1.00 90.62 192 GLU A N 1
ATOM 1573 C CA . GLU A 1 192 ? 9.605 -10.497 -12.647 1.00 90.62 192 GLU A CA 1
ATOM 1574 C C . GLU A 1 192 ? 9.787 -9.266 -13.532 1.00 90.62 192 GLU A C 1
ATOM 1576 O O . GLU A 1 192 ? 9.619 -9.346 -14.747 1.00 90.62 192 GLU A O 1
ATOM 1581 N N . LEU A 1 193 ? 10.174 -8.133 -12.945 1.00 90.06 193 LEU A N 1
ATOM 1582 C CA . LEU A 1 193 ? 10.401 -6.894 -13.686 1.00 90.06 193 LEU A CA 1
ATOM 1583 C C . LEU A 1 193 ? 11.651 -6.959 -14.571 1.00 90.06 193 LEU A C 1
ATOM 1585 O O . LEU A 1 193 ? 11.698 -6.256 -15.577 1.00 90.06 193 LEU A O 1
ATOM 1589 N N . GLU A 1 194 ? 12.631 -7.807 -14.247 1.00 85.50 194 GLU A N 1
ATOM 1590 C CA . GLU A 1 194 ? 13.815 -8.034 -15.090 1.00 85.50 194 GLU A CA 1
ATOM 1591 C C . GLU A 1 194 ? 13.483 -8.625 -16.462 1.00 85.50 194 GLU A C 1
ATOM 1593 O O . GLU A 1 194 ? 14.237 -8.420 -17.405 1.00 85.50 194 GLU A O 1
ATOM 1598 N N . ILE A 1 195 ? 12.339 -9.292 -16.619 1.00 85.31 195 ILE A N 1
ATOM 1599 C CA . ILE A 1 195 ? 11.905 -9.831 -17.917 1.00 85.31 195 ILE A CA 1
ATOM 1600 C C . ILE A 1 195 ? 11.572 -8.693 -18.901 1.00 85.31 195 ILE A C 1
ATOM 1602 O O . ILE A 1 195 ? 11.668 -8.858 -20.118 1.00 85.31 195 ILE A O 1
ATOM 1606 N N . TYR A 1 196 ? 11.214 -7.519 -18.377 1.00 77.81 196 TYR A N 1
ATOM 1607 C CA . TYR A 1 196 ? 10.740 -6.376 -19.144 1.00 77.81 196 TYR A CA 1
ATOM 1608 C C . TYR A 1 196 ? 11.836 -5.297 -19.220 1.00 77.81 196 TYR A C 1
ATOM 1610 O O . TYR A 1 196 ? 11.858 -4.363 -18.418 1.00 77.81 196 TYR A O 1
ATOM 1618 N N . HIS A 1 197 ? 12.757 -5.418 -20.181 1.00 65.50 197 HIS A N 1
ATOM 1619 C CA . HIS A 1 197 ? 13.805 -4.419 -20.456 1.00 65.50 197 HIS A CA 1
ATOM 1620 C C . HIS A 1 197 ? 13.316 -3.282 -21.379 1.00 65.50 197 HIS A C 1
ATOM 1622 O O . HIS A 1 197 ? 12.767 -3.587 -22.458 1.00 65.50 197 HIS A O 1
#

pLDDT: mean 72.27, std 17.32, range [25.59, 96.0]

Secondary structure (DSSP, 8-state):
----HHHHHHHHHHHHHHHTSTT--TT-SSGGG-SS---GGGTTS-TTSHHHHHHHHHHHHTSSS-TTHHHHHHTS------HHHHHHHHHHHHHT-GGGEETTTTEE-SSTT-SEEEEEETTEEEEEE---SS--SPPPPTTHHHHHHHHHHTT-EEETTEEEEEEGGGG-SSHHHHHHHHHHHHHHHHHHHTT--

Radius of gyration: 23.88 Å; chains: 1; bounding box: 63×40×50 Å

Foldseek 3Di:
DDDPPVVVVVVVVVVVVQVPDPQQPLVDPQLVSHPDDNPPVVPVVQPQDLVSVLVVQCNVPVDNDGPCSVVVNVVRLLDPPDPVNLVVLQVLLLVVQVPQADDVSQKGALDPPQQKIWGRDPQKTFIDGDDDDDDPDDDDDPCLVVLLVVQVVVVFDDDPHTSGMDGLSVQDDDSVSSSVSVNVVRVVCNVVSVVPD

Sequence (197 aa):
MAYSKEYGERAKLIFDAAIKLEGCNYLSYKFHENFYYHPQWLIPFGKNYHNGLLTLLRFKQETFYPTDADNAILNIPRNTISPSRVKNIESAVLENFPTCRYDNNRRVRSNENAAYGITIAEGYIEVRQAFEGKSKTAQPKASDSEVKKMLEDRGYISEKNWLGRKRLIDFGNTNSEIIEHVCTEIQELFKELEIYH

Organism: NCBI:txid85831